Protein AF-M7BAD9-F1 (afdb_monomer_lite)

Organism: Chelonia mydas (NCBI:txid8469)

Secondary structure (DSSP, 8-state):
-HHHHHHHHHHHHHHHHHHHHH-GGG-TTHHHHHHHHHT-SSHHHHHHHHHHHHHHHHH-SGGGGGGHHHHHHHHHHHHTT-S-GGG-BTTBSSHHHHHHHHHHHHHHHTT-HHHHHTTHHHHHHHHHHHHHTT-HHHHHHHHHHHHHH-TTTTGGGHHHHHHGGGSS-HHHHHHHHHHHHHT--TTTHHHHHHHHHHHHHH---HHHHHHHHHHHHHHHHHSHHHHTT-

InterPro domains:
  IPR002553 Clathrin/coatomer adaptor, adaptin-like, N-terminal [PF01602] (7-127)
  IPR002553 Clathrin/coatomer adaptor, adaptin-like, N-terminal [PF01602] (139-224)
  IPR011989 Armadillo-like helical [G3DSA:1.25.10.10] (5-136)
  IPR011989 Armadillo-like helical [G3DSA:1.25.10.10] (137-226)
  IPR016024 Armadillo-type fold [SSF48371] (7-224)
  IPR050840 Adaptor Complexes Large Subunit [PTHR22780] (5-138)

Structure (mmCIF, N/CA/C/O backbone):
data_AF-M7BAD9-F1
#
_entry.id   AF-M7BAD9-F1
#
loop_
_atom_site.group_PDB
_atom_site.id
_atom_site.type_symbol
_atom_site.label_atom_id
_atom_site.label_alt_id
_atom_site.label_comp_id
_atom_site.label_asym_id
_atom_site.label_entity_id
_atom_site.label_seq_id
_atom_site.pdbx_PDB_ins_code
_atom_site.Cartn_x
_atom_site.Cartn_y
_atom_site.Cartn_z
_atom_site.occupancy
_atom_site.B_iso_or_equiv
_atom_site.auth_seq_id
_atom_site.auth_comp_id
_atom_site.auth_asym_id
_atom_site.auth_atom_id
_atom_site.pdbx_PDB_model_num
ATOM 1 N N . MET A 1 1 ? 32.215 -2.392 -11.308 1.00 44.09 1 MET A N 1
ATOM 2 C CA . MET A 1 1 ? 31.707 -2.233 -12.694 1.00 44.09 1 MET A CA 1
ATOM 3 C C . MET A 1 1 ? 30.208 -2.554 -12.842 1.00 44.09 1 MET A C 1
ATOM 5 O O . MET A 1 1 ? 29.560 -1.893 -13.642 1.00 44.09 1 MET A O 1
ATOM 9 N N . PHE A 1 2 ? 29.622 -3.483 -12.064 1.00 48.78 2 PHE A N 1
ATOM 10 C CA . PHE A 1 2 ? 28.190 -3.851 -12.157 1.00 48.78 2 PHE A CA 1
ATOM 11 C C . PHE A 1 2 ? 27.197 -2.800 -11.602 1.00 48.78 2 PHE A C 1
ATOM 13 O O . PHE A 1 2 ? 26.256 -2.445 -12.309 1.00 48.78 2 PHE A O 1
ATOM 20 N N . LEU A 1 3 ? 27.473 -2.191 -10.438 1.00 51.69 3 LEU A N 1
ATOM 21 C CA . LEU A 1 3 ? 26.615 -1.161 -9.806 1.00 51.69 3 LEU A CA 1
ATOM 22 C C . LEU A 1 3 ? 26.315 0.057 -10.705 1.00 51.69 3 LEU A C 1
ATOM 24 O O . LEU A 1 3 ? 25.241 0.656 -10.647 1.00 51.69 3 LEU A O 1
ATOM 28 N N . PHE A 1 4 ? 27.255 0.431 -11.578 1.00 59.91 4 PHE A N 1
ATOM 29 C CA . PHE A 1 4 ? 27.095 1.593 -12.458 1.00 59.91 4 PHE A CA 1
ATOM 30 C C . PHE A 1 4 ? 26.030 1.349 -13.540 1.00 59.91 4 PHE A C 1
ATOM 32 O O . PHE A 1 4 ? 25.294 2.263 -13.907 1.00 59.91 4 PHE A O 1
ATOM 39 N N . ARG A 1 5 ? 25.893 0.101 -14.018 1.00 69.00 5 ARG A N 1
ATOM 40 C CA . ARG A 1 5 ? 24.870 -0.266 -15.011 1.00 69.00 5 ARG A CA 1
ATOM 41 C C . ARG A 1 5 ? 23.460 -0.226 -14.425 1.00 69.00 5 ARG A C 1
ATOM 43 O O . ARG A 1 5 ? 22.539 0.200 -15.114 1.00 69.00 5 ARG A O 1
ATOM 50 N N . GLU A 1 6 ? 23.277 -0.625 -13.173 1.00 78.44 6 GLU A N 1
ATOM 51 C CA . GLU A 1 6 ? 21.969 -0.637 -12.498 1.00 78.44 6 GLU A CA 1
ATOM 52 C C . GLU A 1 6 ? 21.449 0.776 -12.234 1.00 78.44 6 GLU A C 1
ATOM 54 O O . GLU A 1 6 ? 20.306 1.090 -12.570 1.00 78.44 6 GLU A O 1
ATOM 59 N N . ILE A 1 7 ? 22.320 1.675 -11.768 1.00 78.81 7 ILE A N 1
ATOM 60 C CA . ILE A 1 7 ? 21.986 3.094 -11.589 1.00 78.81 7 ILE A CA 1
ATOM 61 C C . ILE A 1 7 ? 21.569 3.730 -12.920 1.00 78.81 7 ILE A C 1
ATOM 63 O O . ILE A 1 7 ? 20.597 4.489 -12.959 1.00 78.81 7 ILE A O 1
ATOM 67 N N . ILE A 1 8 ? 22.272 3.409 -14.012 1.00 85.81 8 ILE A N 1
ATOM 68 C CA . ILE A 1 8 ? 21.918 3.889 -15.353 1.00 85.81 8 ILE A CA 1
ATOM 69 C C . ILE A 1 8 ? 20.551 3.344 -15.773 1.00 85.81 8 ILE A C 1
ATOM 71 O O . ILE A 1 8 ? 19.711 4.129 -16.206 1.00 85.81 8 ILE A O 1
ATOM 75 N N . ARG A 1 9 ? 20.281 2.042 -15.601 1.00 87.44 9 ARG A N 1
ATOM 76 C CA . ARG A 1 9 ? 18.970 1.449 -15.929 1.00 87.44 9 ARG A CA 1
ATOM 77 C C . ARG A 1 9 ? 17.839 2.098 -15.136 1.00 87.44 9 ARG A C 1
ATOM 79 O O . ARG A 1 9 ? 16.828 2.476 -15.721 1.00 87.44 9 ARG A O 1
ATOM 86 N N . ARG A 1 10 ? 18.031 2.314 -13.834 1.00 86.38 10 ARG A N 1
ATOM 87 C CA . ARG A 1 10 ? 17.052 2.981 -12.966 1.00 86.38 10 ARG A CA 1
ATOM 88 C C . ARG A 1 10 ? 16.744 4.399 -13.449 1.00 86.38 10 ARG A C 1
ATOM 90 O O . ARG A 1 10 ? 15.578 4.768 -13.585 1.00 86.38 10 ARG A O 1
ATOM 97 N N . LYS A 1 11 ? 17.782 5.184 -13.759 1.00 86.75 11 LYS A N 1
ATOM 98 C CA . LYS A 1 11 ? 17.629 6.540 -14.313 1.00 86.75 11 LYS A CA 1
ATOM 99 C C . LYS A 1 11 ? 16.972 6.523 -15.695 1.00 86.75 11 LYS A C 1
ATOM 101 O O . LYS A 1 11 ? 16.121 7.365 -15.962 1.00 86.75 11 LYS A O 1
ATOM 106 N N . ALA A 1 12 ? 17.312 5.555 -16.544 1.00 89.12 12 ALA A N 1
ATOM 107 C CA . ALA A 1 12 ? 16.717 5.400 -17.867 1.00 89.12 12 ALA A CA 1
ATOM 108 C C . ALA A 1 12 ? 15.212 5.115 -17.780 1.00 89.12 12 ALA A C 1
ATOM 110 O O . ALA A 1 12 ? 14.439 5.742 -18.495 1.00 89.12 12 ALA A O 1
ATOM 111 N N . VAL A 1 13 ? 14.779 4.245 -16.862 1.00 91.00 13 VAL A N 1
ATOM 112 C CA . VAL A 1 13 ? 13.354 3.962 -16.614 1.00 91.00 13 VAL A CA 1
ATOM 113 C C . VAL A 1 13 ? 12.598 5.230 -16.194 1.00 91.00 13 VAL A C 1
ATOM 115 O O . VAL A 1 13 ? 11.525 5.517 -16.726 1.00 91.00 13 VAL A O 1
ATOM 118 N N . GLN A 1 14 ? 13.177 6.045 -15.309 1.00 87.94 14 GLN A N 1
ATOM 119 C CA . GLN A 1 14 ? 12.575 7.320 -14.902 1.00 87.94 14 GLN A CA 1
ATOM 120 C C . GLN A 1 14 ? 12.542 8.354 -16.037 1.00 87.94 14 GLN A C 1
ATOM 122 O O . GLN A 1 14 ? 11.533 9.037 -16.210 1.00 87.94 14 GLN A O 1
ATOM 127 N N . ALA A 1 15 ? 13.615 8.462 -16.825 1.00 90.75 15 ALA A N 1
ATOM 128 C CA . ALA A 1 15 ? 13.680 9.357 -17.979 1.00 90.75 15 ALA A CA 1
ATOM 129 C C . ALA A 1 15 ? 12.654 8.969 -19.055 1.00 90.75 15 ALA A C 1
ATOM 131 O O . ALA A 1 15 ? 11.932 9.824 -19.560 1.00 90.75 15 ALA A O 1
ATOM 132 N N . LEU A 1 16 ? 12.520 7.670 -19.334 1.00 90.19 16 LEU A N 1
ATOM 133 C CA . LEU A 1 16 ? 11.498 7.120 -20.222 1.00 90.19 16 LEU A CA 1
ATOM 134 C C . LEU A 1 16 ? 10.093 7.524 -19.769 1.00 90.19 16 LEU A C 1
ATOM 136 O O . LEU A 1 16 ? 9.311 8.041 -20.564 1.00 90.19 16 LEU A O 1
ATOM 140 N N . TYR A 1 17 ? 9.790 7.387 -18.479 1.00 92.38 17 TYR A N 1
ATOM 141 C CA . TYR A 1 17 ? 8.509 7.846 -17.949 1.00 92.38 17 TYR A CA 1
ATOM 142 C C . TYR A 1 17 ? 8.291 9.354 -18.117 1.00 92.38 17 TYR A C 1
ATOM 144 O O . TYR A 1 17 ? 7.182 9.780 -18.435 1.00 92.38 17 TYR A O 1
ATOM 152 N N . LYS A 1 18 ? 9.335 10.178 -17.974 1.00 91.31 18 LYS A N 1
ATOM 153 C CA . LYS A 1 18 ? 9.230 11.616 -18.259 1.00 91.31 18 LYS A CA 1
ATOM 154 C C . LYS A 1 18 ? 8.914 11.890 -19.729 1.00 91.31 18 LYS A C 1
ATOM 156 O O . LYS A 1 18 ? 8.039 12.710 -19.987 1.00 91.31 18 LYS A O 1
ATOM 161 N N . PHE A 1 19 ? 9.528 11.176 -20.673 1.00 90.94 19 PHE A N 1
ATOM 162 C CA . PHE A 1 19 ? 9.168 11.298 -22.089 1.00 90.94 19 PHE A CA 1
ATOM 163 C C . PHE A 1 19 ? 7.721 10.887 -22.362 1.00 90.94 19 PHE A C 1
ATOM 165 O O . PHE A 1 19 ? 7.021 11.599 -23.075 1.00 90.94 19 PHE A O 1
ATOM 172 N N . TYR A 1 20 ? 7.241 9.811 -21.735 1.00 90.50 20 TYR A N 1
ATOM 173 C CA . TYR A 1 20 ? 5.836 9.401 -21.828 1.00 90.50 20 TYR A CA 1
ATOM 174 C C . TYR A 1 20 ? 4.863 10.472 -21.333 1.00 90.50 20 TYR A C 1
ATOM 176 O O . TYR A 1 20 ? 3.817 10.676 -21.941 1.00 90.50 20 TYR A O 1
ATOM 184 N N . LEU A 1 21 ? 5.212 11.196 -20.267 1.00 88.62 21 LEU A N 1
ATOM 185 C CA . LEU A 1 21 ? 4.384 12.297 -19.775 1.00 88.62 21 LEU A CA 1
ATOM 186 C C . LEU A 1 21 ? 4.364 13.512 -20.712 1.00 88.62 21 LEU A C 1
ATOM 188 O O . LEU A 1 21 ? 3.376 14.239 -20.708 1.00 88.62 21 LEU A O 1
ATOM 192 N N . ILE A 1 22 ? 5.434 13.745 -21.475 1.00 92.25 22 ILE A N 1
ATOM 193 C CA . ILE A 1 22 ? 5.564 14.907 -22.369 1.00 92.25 22 ILE A CA 1
ATOM 194 C C . ILE A 1 22 ? 4.949 14.618 -23.744 1.00 92.25 22 ILE A C 1
ATOM 196 O O . ILE A 1 22 ? 4.240 15.456 -24.292 1.00 92.25 22 ILE A O 1
ATOM 200 N N . ALA A 1 23 ? 5.222 13.442 -24.310 1.00 89.50 23 ALA A N 1
ATOM 201 C CA . ALA A 1 23 ? 4.851 13.088 -25.676 1.00 89.50 23 ALA A CA 1
ATOM 202 C C . ALA A 1 23 ? 4.420 11.609 -25.772 1.00 89.50 23 ALA A C 1
ATOM 204 O O . ALA A 1 23 ? 5.130 10.800 -26.374 1.00 89.50 23 ALA A O 1
ATOM 205 N N . PRO A 1 24 ? 3.254 11.227 -25.215 1.00 84.38 24 PRO A N 1
ATOM 206 C CA . PRO A 1 24 ? 2.819 9.826 -25.143 1.00 84.38 24 PRO A CA 1
ATOM 207 C C . PRO A 1 24 ? 2.719 9.156 -26.523 1.00 84.38 24 PRO A C 1
ATOM 209 O O . PRO A 1 24 ? 3.089 7.994 -26.676 1.00 84.38 24 PRO A O 1
ATOM 212 N N . ASN A 1 25 ? 2.321 9.911 -27.553 1.00 85.50 25 ASN A N 1
ATOM 213 C CA . ASN A 1 25 ? 2.204 9.416 -28.929 1.00 85.50 25 ASN A CA 1
ATOM 214 C C . ASN A 1 25 ? 3.549 9.003 -29.546 1.00 85.50 25 ASN A C 1
ATOM 216 O O . ASN A 1 25 ? 3.567 8.190 -30.462 1.00 85.50 25 ASN A O 1
ATOM 220 N N . GLN A 1 26 ? 4.668 9.536 -29.046 1.00 83.88 26 GLN A N 1
ATOM 221 C CA . GLN A 1 26 ? 6.011 9.229 -29.549 1.00 83.88 26 GLN A CA 1
ATOM 222 C C . GLN A 1 26 ? 6.618 7.980 -28.890 1.00 83.88 26 GLN A C 1
ATOM 224 O O . GLN A 1 26 ? 7.643 7.477 -29.341 1.00 83.88 26 GLN A O 1
ATOM 229 N N . VAL A 1 27 ? 6.005 7.465 -27.816 1.00 79.94 27 VAL A N 1
ATOM 230 C CA . VAL A 1 27 ? 6.559 6.370 -27.004 1.00 79.94 27 VAL A CA 1
ATOM 231 C C . VAL A 1 27 ? 5.518 5.291 -26.690 1.00 79.94 27 VAL A C 1
ATOM 233 O O . VAL A 1 27 ? 5.403 4.816 -25.564 1.00 79.94 27 VAL A O 1
ATOM 236 N N . GLN A 1 28 ? 4.771 4.848 -27.700 1.00 74.50 28 GLN A N 1
ATOM 237 C CA . GLN A 1 28 ? 3.706 3.847 -27.532 1.00 74.50 28 GLN A CA 1
ATOM 238 C C . GLN A 1 28 ? 4.218 2.490 -26.997 1.00 74.50 28 GLN A C 1
ATOM 240 O O . GLN A 1 28 ? 3.554 1.845 -26.191 1.00 74.50 28 GLN A O 1
ATOM 245 N N . HIS A 1 29 ? 5.446 2.089 -27.349 1.00 80.38 29 HIS A N 1
ATOM 246 C CA . HIS A 1 29 ? 6.069 0.829 -26.900 1.00 80.38 29 HIS A CA 1
ATOM 247 C C . HIS A 1 29 ? 6.688 0.889 -25.490 1.00 80.38 29 HIS A C 1
ATOM 249 O O . HIS A 1 29 ? 7.416 -0.018 -25.075 1.00 80.38 29 HIS A O 1
ATOM 255 N N . ILE A 1 30 ? 6.467 1.972 -24.743 1.00 84.56 30 ILE A N 1
ATOM 256 C CA . ILE A 1 30 ? 7.120 2.173 -23.445 1.00 84.56 30 ILE A CA 1
ATOM 257 C C . ILE A 1 30 ? 6.563 1.259 -22.351 1.00 84.56 30 ILE A C 1
ATOM 259 O O . ILE A 1 30 ? 7.289 0.892 -21.426 1.00 84.56 30 ILE A O 1
ATOM 263 N N . HIS A 1 31 ? 5.307 0.827 -22.487 1.00 85.44 31 HIS A N 1
ATOM 264 C CA . HIS A 1 31 ? 4.657 -0.073 -21.536 1.00 85.44 31 HIS A CA 1
ATOM 265 C C . HIS A 1 31 ? 5.408 -1.408 -21.408 1.00 85.44 31 HIS A C 1
ATOM 267 O O . HIS A 1 31 ? 5.638 -1.871 -20.291 1.00 85.44 31 HIS A O 1
ATOM 273 N N . ASP A 1 32 ? 5.911 -1.968 -22.513 1.00 88.31 32 ASP A N 1
ATOM 274 C CA . ASP A 1 32 ? 6.725 -3.192 -22.491 1.00 88.31 32 ASP A CA 1
ATOM 275 C C . ASP A 1 32 ? 8.048 -2.997 -21.747 1.00 88.31 32 ASP A C 1
ATOM 277 O O . ASP A 1 32 ? 8.552 -3.909 -21.087 1.00 88.31 32 ASP A O 1
ATOM 281 N N . LYS A 1 33 ? 8.630 -1.794 -21.833 1.00 90.25 33 LYS A N 1
ATOM 282 C CA . LYS A 1 33 ? 9.858 -1.455 -21.106 1.00 90.25 33 LYS A CA 1
ATOM 283 C C . LYS A 1 33 ? 9.597 -1.374 -19.604 1.00 90.25 33 LYS A C 1
ATOM 285 O O . LYS A 1 33 ? 10.417 -1.874 -18.840 1.00 90.25 33 LYS A O 1
ATOM 290 N N . PHE A 1 34 ? 8.455 -0.830 -19.180 1.00 91.69 34 PHE A N 1
ATOM 291 C CA . PHE A 1 34 ? 8.056 -0.826 -17.769 1.00 91.69 34 PHE A CA 1
ATOM 292 C C . PHE A 1 34 ? 7.719 -2.229 -17.257 1.00 91.69 34 PHE A C 1
ATOM 294 O O . PHE A 1 34 ? 8.128 -2.586 -16.160 1.00 91.69 34 PHE A O 1
ATOM 301 N N . ARG A 1 35 ? 7.047 -3.078 -18.046 1.00 92.69 35 ARG A N 1
ATOM 302 C CA . ARG A 1 35 ? 6.821 -4.490 -17.673 1.00 92.69 35 ARG A CA 1
ATOM 303 C C . ARG A 1 35 ? 8.140 -5.240 -17.481 1.00 92.69 35 ARG A C 1
ATOM 305 O O . ARG A 1 35 ? 8.322 -5.903 -16.469 1.00 92.69 35 ARG A O 1
ATOM 312 N N . LYS A 1 36 ? 9.104 -5.059 -18.389 1.00 92.19 36 LYS A N 1
ATOM 313 C CA . LYS A 1 36 ? 10.453 -5.636 -18.238 1.00 92.19 36 LYS A CA 1
ATOM 314 C C . LYS A 1 36 ? 11.186 -5.101 -17.007 1.00 92.19 36 LYS A C 1
ATOM 316 O O . LYS A 1 36 ? 11.843 -5.878 -16.326 1.00 92.19 36 LYS A O 1
ATOM 321 N N . ALA A 1 37 ? 11.059 -3.807 -16.713 1.00 93.19 37 ALA A N 1
ATOM 322 C CA . ALA A 1 37 ? 11.659 -3.200 -15.528 1.00 93.19 37 ALA A CA 1
ATOM 323 C C . ALA A 1 37 ? 11.017 -3.692 -14.217 1.00 93.19 37 ALA A C 1
ATOM 325 O O . ALA A 1 37 ? 11.709 -3.798 -13.212 1.00 93.19 37 ALA A O 1
ATOM 326 N N . LEU A 1 38 ? 9.723 -4.033 -14.219 1.00 94.25 38 LEU A N 1
ATOM 327 C CA . LEU A 1 38 ? 9.031 -4.626 -13.068 1.00 94.25 38 LEU A CA 1
ATOM 328 C C . LEU A 1 38 ? 9.573 -6.018 -12.709 1.00 94.25 38 LEU A C 1
ATOM 330 O O . LEU A 1 38 ? 9.590 -6.378 -11.540 1.00 94.25 38 LEU A O 1
ATOM 334 N N . CYS A 1 39 ? 10.039 -6.782 -13.697 1.00 91.56 39 CYS A N 1
ATOM 335 C CA . CYS A 1 39 ? 10.653 -8.098 -13.503 1.00 91.56 39 CYS A CA 1
ATOM 336 C C . CYS A 1 39 ? 12.194 -8.041 -1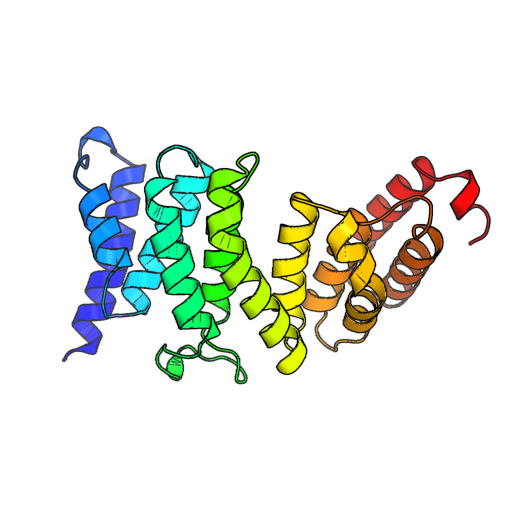3.459 1.00 91.56 39 CYS A C 1
ATOM 338 O O . CYS A 1 39 ? 12.852 -9.061 -13.677 1.00 91.56 39 CYS A O 1
ATOM 340 N N . ASP A 1 40 ? 12.788 -6.859 -13.256 1.00 93.38 40 ASP A N 1
ATOM 341 C CA . ASP A 1 40 ? 14.244 -6.714 -13.243 1.00 93.38 40 ASP A CA 1
ATOM 342 C C . ASP A 1 40 ? 14.858 -7.402 -12.017 1.00 93.38 40 ASP A C 1
ATOM 344 O O . ASP A 1 40 ? 14.294 -7.394 -10.925 1.00 93.38 40 ASP A O 1
ATOM 348 N N . ARG A 1 41 ? 16.048 -7.984 -12.199 1.00 89.88 41 ARG A N 1
ATOM 349 C CA . ARG A 1 41 ? 16.804 -8.617 -11.109 1.00 89.88 41 ARG A CA 1
ATOM 350 C C . ARG A 1 41 ? 17.322 -7.590 -10.107 1.00 89.88 41 ARG A C 1
ATOM 352 O O . ARG A 1 41 ? 17.512 -7.926 -8.943 1.00 89.88 41 ARG A O 1
ATOM 359 N N . ASP A 1 42 ? 17.573 -6.363 -10.565 1.00 92.06 42 ASP A N 1
ATOM 360 C CA . ASP A 1 42 ? 17.936 -5.271 -9.674 1.00 92.06 42 ASP A CA 1
ATOM 361 C C . ASP A 1 42 ? 16.686 -4.683 -9.013 1.00 92.06 42 ASP A C 1
ATOM 363 O O . ASP A 1 42 ? 15.809 -4.114 -9.672 1.00 92.06 42 ASP A O 1
ATOM 367 N N . VAL A 1 43 ? 16.645 -4.766 -7.684 1.00 90.38 43 VAL A N 1
ATOM 368 C CA . VAL A 1 43 ? 15.540 -4.256 -6.863 1.00 90.38 43 VAL A CA 1
ATOM 369 C C . VAL A 1 43 ? 15.370 -2.745 -7.046 1.00 90.38 43 VAL A C 1
ATOM 371 O O . VAL A 1 43 ? 14.246 -2.248 -7.010 1.00 90.38 43 VAL A O 1
ATOM 374 N N . GLY A 1 44 ? 16.451 -1.999 -7.306 1.00 90.31 44 GLY A N 1
ATOM 375 C CA . GLY A 1 44 ? 16.395 -0.561 -7.570 1.00 90.31 44 GLY A CA 1
ATOM 376 C C . GLY A 1 44 ? 15.670 -0.202 -8.873 1.00 90.31 44 GLY A C 1
ATOM 377 O O . GLY A 1 44 ? 14.912 0.774 -8.910 1.00 90.31 44 GLY A O 1
ATOM 378 N N . VAL A 1 45 ? 15.875 -0.980 -9.937 1.00 93.44 45 VAL A N 1
ATOM 379 C CA . VAL A 1 45 ? 15.162 -0.842 -11.216 1.00 93.44 45 VAL A CA 1
ATOM 380 C C . VAL A 1 45 ? 13.694 -1.246 -11.064 1.00 93.44 45 VAL A C 1
ATOM 382 O O . VAL A 1 45 ? 12.816 -0.477 -11.472 1.00 93.44 45 VAL A O 1
ATOM 385 N N . MET A 1 46 ? 13.417 -2.378 -10.410 1.00 95.00 46 MET A N 1
ATOM 386 C CA . MET A 1 46 ? 12.051 -2.812 -10.089 1.00 95.00 46 MET A CA 1
ATOM 387 C C . MET A 1 46 ? 11.298 -1.744 -9.285 1.00 95.00 46 MET A C 1
ATOM 389 O O . MET A 1 46 ? 10.184 -1.368 -9.648 1.00 95.00 46 MET A O 1
ATOM 393 N N . ALA A 1 47 ? 11.918 -1.192 -8.239 1.00 89.12 47 ALA A N 1
ATOM 394 C CA . ALA A 1 47 ? 11.351 -0.135 -7.402 1.00 89.12 47 ALA A CA 1
ATOM 395 C C . ALA A 1 47 ? 10.978 1.120 -8.207 1.00 89.12 47 ALA A C 1
ATOM 397 O O . ALA A 1 47 ? 9.896 1.690 -8.035 1.00 89.12 47 ALA A O 1
ATOM 398 N N . ALA A 1 48 ? 11.853 1.545 -9.125 1.00 91.06 48 ALA A N 1
ATOM 399 C CA . ALA A 1 48 ? 11.564 2.670 -10.009 1.00 91.06 48 ALA A CA 1
ATOM 400 C C . ALA A 1 48 ? 10.371 2.380 -10.929 1.00 91.06 48 ALA A C 1
ATOM 402 O O . ALA A 1 48 ? 9.529 3.258 -11.128 1.00 91.06 48 ALA A O 1
ATOM 403 N N . SER A 1 49 ? 10.257 1.148 -11.432 1.00 95.44 49 SER A N 1
ATOM 404 C CA . SER A 1 49 ? 9.105 0.722 -12.227 1.00 95.44 49 SER A CA 1
ATOM 405 C C . SER A 1 49 ? 7.812 0.696 -11.412 1.00 95.44 49 SER A C 1
ATOM 407 O O . SER A 1 49 ? 6.791 1.209 -11.868 1.00 95.44 49 SER A O 1
ATOM 409 N N . LEU A 1 50 ? 7.843 0.176 -10.181 1.00 94.56 50 LEU A N 1
ATOM 410 C CA . LEU A 1 50 ? 6.702 0.229 -9.263 1.00 94.56 50 LEU A CA 1
ATOM 411 C C . LEU A 1 50 ? 6.236 1.676 -9.049 1.00 94.56 50 LEU A C 1
ATOM 413 O O . LEU A 1 50 ? 5.040 1.934 -8.921 1.00 94.56 50 LEU A O 1
ATOM 417 N N . GLN A 1 51 ? 7.159 2.646 -9.007 1.00 88.00 51 GLN A N 1
ATOM 418 C CA . GLN A 1 51 ? 6.798 4.045 -8.734 1.00 88.00 51 GLN A CA 1
ATOM 419 C C . GLN A 1 51 ? 6.058 4.649 -9.915 1.00 88.00 51 GLN A C 1
ATOM 421 O O . GLN A 1 51 ? 5.114 5.415 -9.732 1.00 88.00 51 GLN A O 1
ATOM 426 N N . ILE A 1 52 ? 6.460 4.267 -11.121 1.00 93.69 52 ILE A N 1
ATOM 427 C CA . ILE A 1 52 ? 5.786 4.632 -12.361 1.00 93.69 52 ILE A CA 1
ATOM 428 C C . ILE A 1 52 ? 4.386 4.009 -12.404 1.00 93.69 52 ILE A C 1
ATOM 430 O O . ILE A 1 52 ? 3.413 4.732 -12.622 1.00 93.69 52 ILE A O 1
ATOM 434 N N . TYR A 1 53 ? 4.259 2.713 -12.097 1.00 95.50 53 TYR A N 1
ATOM 435 C CA . TYR A 1 53 ? 2.9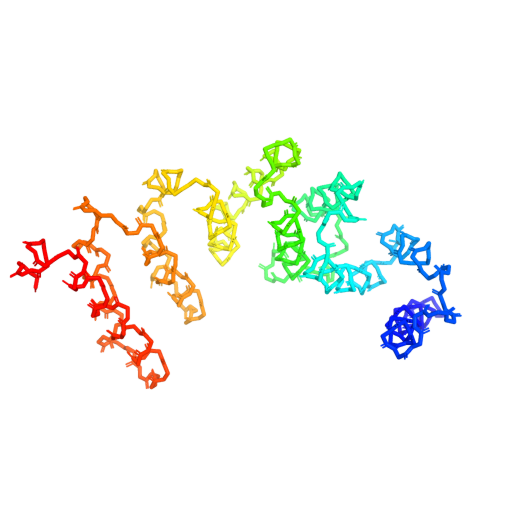60 2.034 -12.062 1.00 95.50 53 TYR A CA 1
ATOM 436 C C . TYR A 1 53 ? 1.995 2.655 -11.060 1.00 95.50 53 TYR A C 1
ATOM 438 O O . TYR A 1 53 ? 0.841 2.880 -11.410 1.00 95.50 53 TYR A O 1
ATOM 446 N N . LEU A 1 54 ? 2.454 3.036 -9.864 1.00 90.19 54 LEU A N 1
ATOM 447 C CA . LEU A 1 54 ? 1.604 3.741 -8.902 1.00 90.19 54 LEU A CA 1
ATOM 448 C C . LEU A 1 54 ? 0.996 5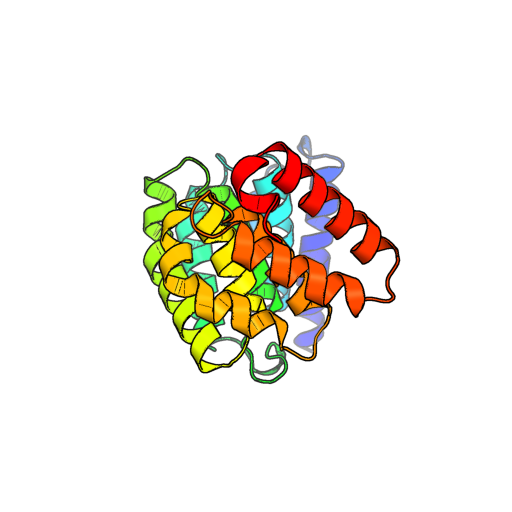.020 -9.504 1.00 90.19 54 LEU A C 1
ATOM 450 O O . LEU A 1 54 ? -0.175 5.313 -9.281 1.00 90.19 54 LEU A O 1
ATOM 454 N N . GLN A 1 55 ? 1.766 5.785 -10.282 1.00 90.75 55 GLN A N 1
ATOM 455 C CA . GLN A 1 55 ? 1.259 7.002 -10.927 1.00 90.75 55 GLN A CA 1
ATOM 456 C C . GLN A 1 55 ? 0.300 6.699 -12.086 1.00 90.75 55 GLN A C 1
ATOM 458 O O . GLN A 1 55 ? -0.677 7.420 -12.277 1.00 90.75 55 GLN A O 1
ATOM 463 N N . MET A 1 56 ? 0.562 5.645 -12.859 1.00 92.25 56 MET A N 1
ATOM 464 C CA . MET A 1 56 ? -0.270 5.252 -14.002 1.00 92.25 56 MET A CA 1
ATOM 465 C C . MET A 1 56 ? -1.610 4.660 -13.550 1.00 92.25 56 MET A C 1
ATOM 467 O O . MET A 1 56 ? -2.653 5.040 -14.076 1.00 92.25 56 MET A O 1
ATOM 471 N N . ILE A 1 57 ? -1.592 3.819 -12.517 1.00 94.50 57 ILE A N 1
ATOM 472 C CA . ILE A 1 57 ? -2.779 3.183 -11.932 1.00 94.50 57 ILE A CA 1
ATOM 473 C C . ILE A 1 57 ? -3.678 4.221 -11.256 1.00 94.50 57 ILE A C 1
ATOM 475 O O . ILE A 1 57 ? -4.894 4.158 -11.404 1.00 94.50 57 ILE A O 1
ATOM 479 N N . LYS A 1 58 ? -3.104 5.245 -10.604 1.00 90.38 58 LYS A N 1
ATOM 480 C CA . LYS A 1 58 ? -3.881 6.386 -10.085 1.00 90.38 58 LYS A CA 1
ATOM 481 C C . LYS A 1 58 ? -4.692 7.109 -11.163 1.00 90.38 58 LYS A C 1
ATOM 483 O O . LYS A 1 58 ? -5.737 7.662 -10.848 1.00 90.38 58 LYS A O 1
ATOM 488 N N . LYS A 1 59 ? -4.200 7.143 -12.407 1.00 90.62 59 LYS A N 1
ATOM 489 C CA . LYS A 1 59 ? -4.895 7.778 -13.538 1.00 90.62 59 LYS A CA 1
ATOM 490 C C . LYS A 1 59 ? -5.899 6.840 -14.203 1.00 90.62 59 LYS A C 1
ATOM 492 O O . LYS A 1 59 ? -6.957 7.289 -14.620 1.00 90.62 59 LYS A O 1
ATOM 497 N N . ASN A 1 60 ? -5.558 5.560 -14.332 1.00 92.19 60 ASN A N 1
ATOM 498 C CA . ASN A 1 60 ? -6.423 4.543 -14.915 1.00 92.19 60 ASN A CA 1
ATOM 499 C C . ASN A 1 60 ? -6.110 3.175 -14.300 1.00 92.19 60 ASN A C 1
ATOM 501 O O . ASN A 1 60 ? -5.196 2.500 -14.763 1.00 92.19 60 ASN A O 1
ATOM 505 N N . ALA A 1 61 ? -6.873 2.747 -13.294 1.00 92.38 61 ALA A N 1
ATOM 506 C CA . ALA A 1 61 ? -6.657 1.451 -12.649 1.00 92.38 61 ALA A CA 1
ATOM 507 C C . ALA A 1 61 ? -7.074 0.268 -13.540 1.00 92.38 61 ALA A C 1
ATOM 509 O O . ALA A 1 61 ? -6.406 -0.765 -13.552 1.00 92.38 61 ALA A O 1
ATOM 510 N N . SER A 1 62 ? -8.142 0.433 -14.331 1.00 91.62 62 SER A N 1
ATOM 511 C CA . SER A 1 62 ? -8.719 -0.645 -15.148 1.00 91.62 62 SER A CA 1
ATOM 512 C C . SER A 1 62 ? -7.728 -1.242 -16.154 1.00 91.62 62 SER A C 1
ATOM 514 O O . SER A 1 62 ? -7.724 -2.451 -16.365 1.00 91.62 62 SER A O 1
ATOM 516 N N . GLY A 1 63 ? -6.832 -0.416 -16.705 1.00 92.31 63 GLY A N 1
ATOM 517 C CA . GLY A 1 63 ? -5.843 -0.831 -17.702 1.00 92.31 63 GLY A CA 1
ATOM 518 C C . GLY A 1 63 ? -4.653 -1.637 -17.168 1.00 92.31 63 GLY A C 1
ATOM 519 O O . GLY A 1 63 ? -3.787 -1.987 -17.963 1.00 92.31 63 GLY A O 1
ATOM 520 N N . TYR A 1 64 ? -4.578 -1.895 -15.857 1.00 94.50 64 TYR A N 1
ATOM 521 C CA . TYR A 1 64 ? -3.453 -2.612 -15.233 1.00 94.50 64 TYR A CA 1
ATOM 522 C C . TYR A 1 64 ? -3.893 -3.746 -14.301 1.00 94.50 64 TYR A C 1
ATOM 524 O O . TYR A 1 64 ? -3.080 -4.252 -13.526 1.00 94.50 64 TYR A O 1
ATOM 532 N N . LYS A 1 65 ? -5.169 -4.154 -14.342 1.00 93.44 65 LYS A N 1
ATOM 533 C CA . LYS A 1 65 ? -5.672 -5.256 -13.504 1.00 93.44 65 LYS A CA 1
ATOM 534 C C . LYS A 1 65 ? -4.978 -6.586 -13.805 1.00 93.44 65 LYS A C 1
ATOM 536 O O . LYS A 1 65 ? -4.777 -7.381 -12.891 1.00 93.44 65 LYS A O 1
ATOM 541 N N . ASP A 1 66 ? -4.522 -6.779 -15.040 1.00 94.12 66 ASP A N 1
ATOM 542 C CA . ASP A 1 66 ? -3.725 -7.930 -15.479 1.00 94.12 66 ASP A CA 1
ATOM 543 C C . ASP A 1 66 ? -2.380 -8.064 -14.740 1.00 94.12 66 ASP A C 1
ATOM 545 O O . ASP A 1 66 ? -1.802 -9.145 -14.692 1.00 94.12 66 ASP A O 1
ATOM 549 N N . LEU A 1 67 ? -1.881 -6.983 -14.131 1.00 95.69 67 LEU A N 1
ATOM 550 C CA . LEU A 1 67 ? -0.636 -6.985 -13.361 1.00 95.69 67 LEU A CA 1
ATOM 551 C C . LEU A 1 67 ? -0.825 -7.317 -11.874 1.00 95.69 67 LEU A C 1
ATOM 553 O O . LEU A 1 67 ? 0.167 -7.402 -11.148 1.00 95.69 67 LEU A O 1
ATOM 557 N N . THR A 1 68 ? -2.059 -7.519 -11.403 1.00 95.69 68 THR A N 1
ATOM 558 C CA . THR A 1 68 ? -2.360 -7.743 -9.978 1.00 95.69 68 THR A CA 1
ATOM 559 C C . THR A 1 68 ? -1.532 -8.877 -9.381 1.00 95.69 68 THR A C 1
ATOM 561 O O . THR A 1 68 ? -0.838 -8.671 -8.386 1.00 95.69 68 THR A O 1
ATOM 564 N N . GLU A 1 69 ? -1.513 -10.045 -10.025 1.00 96.00 69 GLU A N 1
ATOM 565 C CA . GLU A 1 69 ? -0.746 -11.205 -9.554 1.00 96.00 69 GLU A CA 1
ATOM 566 C C . GLU A 1 69 ? 0.764 -10.940 -9.507 1.00 96.00 69 GLU A C 1
ATOM 568 O O . GLU A 1 69 ? 1.466 -11.445 -8.627 1.00 96.00 69 GLU A O 1
ATOM 573 N N . SER A 1 70 ? 1.274 -10.101 -10.414 1.00 96.44 70 SER A N 1
ATOM 574 C CA . SER A 1 70 ? 2.683 -9.704 -10.400 1.00 96.44 70 SER A CA 1
ATOM 575 C C . SER A 1 70 ? 2.989 -8.874 -9.152 1.00 96.44 70 SER A C 1
ATOM 577 O O . SER A 1 70 ? 3.957 -9.158 -8.449 1.00 96.44 70 SER A O 1
ATOM 579 N N . PHE A 1 71 ? 2.142 -7.897 -8.816 1.00 97.06 71 PHE A N 1
ATOM 580 C CA . PHE A 1 71 ? 2.309 -7.095 -7.600 1.00 97.06 71 PHE A CA 1
ATOM 581 C C . PHE A 1 71 ? 2.141 -7.926 -6.321 1.00 97.06 71 PHE A C 1
ATOM 583 O O . PHE A 1 71 ? 2.938 -7.769 -5.396 1.00 97.06 71 PHE A O 1
ATOM 590 N N . VAL A 1 72 ? 1.172 -8.849 -6.283 1.00 95.81 72 VAL A N 1
ATOM 591 C CA . VAL A 1 72 ? 0.998 -9.807 -5.175 1.00 95.81 72 VAL A CA 1
ATOM 592 C C . VAL A 1 72 ? 2.261 -10.649 -4.992 1.00 95.81 72 VAL A C 1
ATOM 594 O O . VAL A 1 72 ? 2.764 -10.777 -3.877 1.00 95.81 72 VAL A O 1
ATOM 597 N N . THR A 1 73 ? 2.816 -11.179 -6.082 1.00 96.06 73 THR A N 1
ATOM 598 C CA . THR A 1 73 ? 4.035 -11.999 -6.051 1.00 96.06 73 THR A CA 1
ATOM 599 C C . THR A 1 73 ? 5.229 -11.219 -5.503 1.00 96.06 73 THR A C 1
ATOM 601 O O . THR A 1 73 ? 5.936 -11.716 -4.622 1.00 96.06 73 THR A O 1
ATOM 604 N N . ILE A 1 74 ? 5.432 -9.981 -5.966 1.00 95.56 74 ILE A N 1
ATOM 605 C CA . ILE A 1 74 ? 6.519 -9.123 -5.474 1.00 95.56 74 ILE A CA 1
ATOM 606 C C . ILE A 1 74 ? 6.312 -8.817 -3.985 1.00 95.56 74 ILE A C 1
ATOM 608 O O . ILE A 1 74 ? 7.261 -8.903 -3.208 1.00 95.56 74 ILE A O 1
ATOM 612 N N . LEU A 1 75 ? 5.082 -8.526 -3.549 1.00 93.69 75 LEU A N 1
ATOM 613 C CA . LEU A 1 75 ? 4.799 -8.267 -2.137 1.00 93.69 75 LEU A CA 1
ATOM 614 C C . LEU A 1 75 ? 5.068 -9.504 -1.266 1.00 93.69 75 LEU A C 1
ATOM 616 O O . LEU A 1 75 ? 5.730 -9.373 -0.239 1.00 93.69 75 LEU A O 1
ATOM 620 N N . LYS A 1 76 ? 4.678 -10.709 -1.711 1.00 93.00 76 LYS A N 1
ATOM 621 C CA . LYS A 1 76 ? 5.016 -11.976 -1.032 1.00 93.00 76 LYS A CA 1
ATOM 622 C C . LYS A 1 76 ? 6.534 -12.151 -0.887 1.00 93.00 76 LYS A C 1
ATOM 624 O O . LYS A 1 76 ? 7.009 -12.577 0.165 1.00 93.00 76 LYS A O 1
ATOM 629 N N . GLN A 1 77 ? 7.317 -11.803 -1.911 1.00 93.88 77 GLN A N 1
ATOM 630 C CA . GLN A 1 77 ? 8.784 -11.854 -1.845 1.00 93.88 77 GLN A CA 1
ATOM 631 C C . GLN A 1 77 ? 9.364 -10.835 -0.856 1.00 93.88 77 GLN A C 1
ATOM 633 O O . GLN A 1 77 ? 10.260 -11.182 -0.085 1.00 93.88 77 GLN A O 1
ATOM 638 N N . VAL A 1 78 ? 8.846 -9.604 -0.859 1.00 91.00 78 VAL A N 1
ATOM 639 C CA . VAL A 1 78 ? 9.289 -8.538 0.046 1.00 91.00 78 VAL A CA 1
ATOM 640 C C . VAL A 1 78 ? 8.989 -8.905 1.498 1.00 91.00 78 VAL A C 1
ATOM 642 O O . VAL A 1 78 ? 9.905 -8.944 2.314 1.00 91.00 78 VAL A O 1
ATOM 645 N N . VAL A 1 79 ? 7.731 -9.223 1.815 1.00 87.12 79 VAL A N 1
ATOM 646 C CA . VAL A 1 79 ? 7.278 -9.585 3.171 1.00 87.12 79 VAL A CA 1
ATOM 647 C C . VAL A 1 79 ? 8.006 -10.834 3.668 1.00 87.12 79 VAL A C 1
ATOM 649 O O . VAL A 1 79 ? 8.426 -10.894 4.823 1.00 87.12 79 VAL A O 1
ATOM 652 N N . GLY A 1 80 ? 8.250 -11.790 2.766 1.00 88.25 80 GLY A N 1
ATOM 653 C CA . GLY A 1 80 ? 9.036 -12.994 3.015 1.00 88.25 80 GLY A CA 1
ATOM 654 C C . GLY A 1 80 ? 10.529 -12.761 3.271 1.00 88.25 80 GLY A C 1
ATOM 655 O O . GLY A 1 80 ? 11.222 -13.724 3.588 1.00 88.25 80 GLY A O 1
ATOM 656 N N . GLY A 1 81 ? 11.039 -11.532 3.139 1.00 87.81 81 GLY A N 1
ATOM 657 C CA . GLY A 1 81 ? 12.454 -11.218 3.356 1.00 87.81 81 GLY A CA 1
ATOM 658 C C . GLY A 1 81 ? 13.383 -11.746 2.262 1.00 87.81 81 GLY A C 1
ATOM 659 O O . GLY A 1 81 ? 14.558 -11.975 2.523 1.00 87.81 81 GLY A O 1
ATOM 660 N N . LYS A 1 82 ? 12.876 -11.967 1.041 1.00 91.81 82 LYS A N 1
ATOM 661 C CA . LYS A 1 82 ? 13.659 -12.539 -0.072 1.00 91.81 82 LYS A CA 1
ATOM 662 C C . LYS A 1 82 ? 14.528 -11.519 -0.818 1.00 91.81 82 LYS A C 1
ATOM 664 O O . LYS A 1 82 ? 15.257 -11.902 -1.729 1.00 91.81 82 LYS A O 1
ATOM 669 N N . LEU A 1 83 ? 14.419 -10.234 -0.486 1.00 90.12 83 LEU A N 1
ATOM 670 C CA . LEU A 1 83 ? 15.234 -9.175 -1.085 1.00 90.12 83 LEU A CA 1
ATOM 671 C C . LEU A 1 83 ? 16.592 -9.036 -0.376 1.00 90.12 83 LEU A C 1
ATOM 673 O O . LEU A 1 83 ? 16.727 -9.486 0.763 1.00 90.12 83 LEU A O 1
ATOM 677 N N . PRO A 1 84 ? 17.600 -8.407 -1.017 1.00 88.94 84 PRO A N 1
ATOM 678 C CA . PRO A 1 84 ? 18.886 -8.148 -0.380 1.00 88.94 84 PRO A CA 1
ATOM 679 C C . PRO A 1 84 ? 18.736 -7.338 0.911 1.00 88.94 84 PRO A C 1
ATOM 681 O O . PRO A 1 84 ? 17.924 -6.413 0.982 1.00 88.94 84 PRO A O 1
ATOM 684 N N . ILE A 1 85 ? 19.567 -7.656 1.906 1.00 83.44 85 ILE A N 1
ATOM 685 C CA . ILE A 1 85 ? 19.499 -7.065 3.250 1.00 83.44 85 ILE A CA 1
ATOM 686 C C . ILE A 1 85 ? 19.700 -5.545 3.262 1.00 83.44 85 ILE A C 1
ATOM 688 O O . ILE A 1 85 ? 19.184 -4.879 4.150 1.00 83.44 85 ILE A O 1
ATOM 692 N N . ASP A 1 86 ? 20.368 -4.983 2.253 1.00 80.94 86 ASP A N 1
ATOM 693 C CA . ASP A 1 86 ? 20.581 -3.535 2.105 1.00 80.94 86 ASP A CA 1
ATOM 694 C C . ASP A 1 86 ? 19.272 -2.749 1.927 1.00 80.94 86 ASP A C 1
ATOM 696 O O . ASP A 1 86 ? 19.232 -1.535 2.121 1.00 80.94 86 ASP A O 1
ATOM 700 N N . PHE A 1 87 ? 18.187 -3.432 1.548 1.00 78.06 87 PHE A N 1
ATOM 701 C CA . PHE A 1 87 ? 16.852 -2.844 1.481 1.00 78.06 87 PHE A CA 1
ATOM 702 C C . PHE A 1 87 ? 16.115 -2.920 2.818 1.00 78.06 87 PHE A C 1
ATOM 704 O O . PHE A 1 87 ? 15.067 -2.289 2.965 1.00 78.06 87 PHE A O 1
ATOM 711 N N . ASN A 1 88 ? 16.627 -3.674 3.790 1.00 78.81 88 ASN A N 1
ATOM 712 C CA . ASN A 1 88 ? 16.021 -3.753 5.105 1.00 78.81 88 ASN A CA 1
ATOM 713 C C . ASN A 1 88 ? 16.277 -2.463 5.883 1.00 78.81 88 ASN A C 1
ATOM 715 O O . ASN A 1 88 ? 17.332 -1.840 5.782 1.00 78.81 88 ASN A O 1
ATOM 719 N N . TYR A 1 89 ? 15.310 -2.076 6.705 1.00 66.88 89 TYR A N 1
ATOM 720 C CA . TYR A 1 89 ? 15.419 -0.903 7.563 1.00 66.88 89 TYR A CA 1
ATOM 721 C C . TYR A 1 89 ? 14.963 -1.270 8.966 1.00 66.88 89 TYR A C 1
ATOM 723 O O . TYR A 1 89 ? 13.841 -1.735 9.129 1.00 66.88 89 TYR A O 1
ATOM 731 N N . HIS A 1 90 ? 15.841 -1.122 9.962 1.00 66.94 90 HIS A N 1
ATOM 732 C CA . HIS A 1 90 ? 15.590 -1.551 11.347 1.00 66.94 90 HIS A CA 1
ATOM 733 C C . HIS A 1 90 ? 14.953 -2.951 11.440 1.00 66.94 90 HIS A C 1
ATOM 735 O O . HIS A 1 90 ? 13.930 -3.139 12.087 1.00 66.94 90 HIS A O 1
ATOM 741 N N . SER A 1 91 ? 15.548 -3.930 10.744 1.00 71.12 91 SER A N 1
ATOM 742 C CA . SER A 1 91 ? 15.087 -5.333 10.690 1.00 71.12 91 SER A CA 1
ATOM 743 C C . SER A 1 91 ? 13.778 -5.581 9.931 1.00 71.12 91 SER A C 1
ATOM 745 O O . SER A 1 91 ? 13.314 -6.714 9.850 1.00 71.12 91 SER A O 1
ATOM 747 N N . VAL A 1 92 ? 13.218 -4.553 9.298 1.00 72.25 92 VAL A N 1
ATOM 748 C CA . VAL A 1 92 ? 12.028 -4.661 8.454 1.00 72.25 92 VAL A CA 1
ATOM 749 C C . VAL A 1 92 ? 12.436 -4.920 7.005 1.00 72.25 92 VAL A C 1
ATOM 751 O O . VAL A 1 92 ? 13.215 -4.132 6.465 1.00 72.25 92 VAL A O 1
ATOM 754 N N . PRO A 1 93 ? 11.886 -5.945 6.330 1.00 80.75 93 PRO A N 1
ATOM 755 C CA . PRO A 1 93 ? 12.154 -6.190 4.915 1.00 80.75 93 PRO A CA 1
ATOM 756 C C . PRO A 1 93 ? 11.609 -5.105 3.978 1.00 80.75 93 PRO A C 1
ATOM 758 O O . PRO A 1 93 ? 10.398 -4.906 3.910 1.00 80.75 93 PRO A O 1
ATOM 761 N N . ALA A 1 94 ? 12.487 -4.426 3.233 1.00 81.62 94 ALA A N 1
ATOM 762 C CA . ALA A 1 94 ? 12.170 -3.402 2.217 1.00 81.62 94 ALA A CA 1
ATOM 763 C C . ALA A 1 94 ? 10.870 -2.595 2.451 1.00 81.62 94 ALA A C 1
ATOM 765 O O . ALA A 1 94 ? 9.949 -2.618 1.625 1.00 81.62 94 ALA A O 1
ATOM 766 N N . PRO A 1 95 ? 10.784 -1.850 3.564 1.00 74.88 95 PRO A N 1
ATOM 767 C CA . PRO A 1 95 ? 9.532 -1.274 4.038 1.00 74.88 95 PRO A CA 1
ATOM 768 C C . PRO A 1 95 ? 8.837 -0.354 3.028 1.00 74.88 95 PRO A C 1
ATOM 770 O O . PRO A 1 95 ? 7.626 -0.421 2.810 1.00 74.88 95 PRO A O 1
ATOM 773 N N . TRP A 1 96 ? 9.606 0.502 2.357 1.00 79.69 96 TRP A N 1
ATOM 774 C CA . TRP A 1 96 ? 9.051 1.430 1.373 1.00 79.69 96 TRP A CA 1
ATOM 775 C C . TRP A 1 96 ? 8.418 0.708 0.181 1.00 79.69 96 TRP A C 1
ATOM 777 O O . TRP A 1 96 ? 7.394 1.168 -0.327 1.00 79.69 96 TRP A O 1
ATOM 787 N N . LEU A 1 97 ? 8.965 -0.447 -0.217 1.00 84.44 97 LEU A N 1
ATOM 788 C CA . LEU A 1 97 ? 8.382 -1.274 -1.271 1.00 84.44 97 LEU A CA 1
ATOM 789 C C . LEU A 1 97 ? 7.071 -1.909 -0.822 1.00 84.44 97 LEU A C 1
ATOM 791 O O . LEU A 1 97 ? 6.122 -1.905 -1.603 1.00 84.44 97 LEU A O 1
ATOM 795 N N . GLN A 1 98 ? 6.978 -2.373 0.430 1.00 84.81 98 GLN A N 1
ATOM 796 C CA . GLN A 1 98 ? 5.719 -2.892 0.975 1.00 84.81 98 GLN A CA 1
ATOM 797 C C . GLN A 1 98 ? 4.606 -1.844 0.892 1.00 84.81 98 GLN A C 1
ATOM 799 O O . GLN A 1 98 ? 3.556 -2.102 0.312 1.00 84.81 98 GLN A O 1
ATOM 804 N N . ILE A 1 99 ? 4.855 -0.625 1.387 1.00 78.12 99 ILE A N 1
ATOM 805 C CA . ILE A 1 99 ? 3.864 0.469 1.367 1.00 78.12 99 ILE A CA 1
ATOM 806 C C . ILE A 1 99 ? 3.420 0.780 -0.060 1.00 78.12 99 ILE A C 1
ATOM 808 O O . ILE A 1 99 ? 2.245 1.030 -0.329 1.00 78.12 99 ILE A O 1
ATOM 812 N N . GLN A 1 100 ? 4.372 0.815 -0.981 1.00 81.31 100 GLN A N 1
ATOM 813 C CA . GLN A 1 100 ? 4.107 1.150 -2.365 1.00 81.31 100 GLN A CA 1
ATOM 814 C C . GLN A 1 100 ? 3.289 0.068 -3.078 1.00 81.31 100 GLN A C 1
ATOM 816 O O . GLN A 1 100 ? 2.353 0.402 -3.802 1.00 81.31 100 GLN A O 1
ATOM 821 N N . LEU A 1 101 ? 3.598 -1.206 -2.836 1.00 92.50 101 LEU A N 1
ATOM 822 C CA . LEU A 1 101 ? 2.853 -2.351 -3.357 1.00 92.50 101 LEU A CA 1
ATOM 823 C C . LEU A 1 101 ? 1.441 -2.412 -2.777 1.00 92.50 101 LEU A C 1
ATOM 825 O O . LEU A 1 101 ? 0.492 -2.544 -3.542 1.00 92.50 101 LEU A O 1
ATOM 829 N N . LEU A 1 102 ? 1.286 -2.213 -1.465 1.00 85.94 102 LEU A N 1
ATOM 830 C CA . LEU A 1 102 ? -0.025 -2.136 -0.814 1.00 85.94 102 LEU A CA 1
ATOM 831 C C . LEU A 1 102 ? -0.883 -1.010 -1.409 1.00 85.94 102 LEU A C 1
ATOM 833 O O . LEU A 1 102 ? -2.058 -1.213 -1.688 1.00 85.94 102 LEU A O 1
ATOM 837 N N . ARG A 1 103 ? -0.294 0.158 -1.701 1.00 82.19 103 ARG A N 1
ATOM 838 C CA . ARG A 1 103 ? -0.996 1.254 -2.396 1.00 82.19 103 ARG A CA 1
ATOM 839 C C . ARG A 1 103 ? -1.409 0.888 -3.822 1.00 82.19 103 ARG A C 1
ATOM 841 O O . ARG A 1 103 ? -2.478 1.301 -4.255 1.00 82.19 103 ARG A O 1
ATOM 848 N N . ILE A 1 104 ? -0.561 0.176 -4.565 1.00 91.81 104 ILE A N 1
ATOM 849 C CA . ILE A 1 104 ? -0.857 -0.261 -5.939 1.00 91.81 104 ILE A CA 1
ATOM 850 C C . ILE A 1 104 ? -2.002 -1.266 -5.938 1.00 91.81 104 ILE A C 1
ATOM 852 O O . ILE A 1 104 ? -3.020 -1.022 -6.582 1.00 91.81 104 ILE A O 1
ATOM 856 N N . LEU A 1 105 ? -1.839 -2.358 -5.187 1.00 91.94 105 LEU A N 1
ATOM 857 C CA . LEU A 1 105 ? -2.864 -3.379 -4.985 1.00 91.94 105 LEU A CA 1
ATOM 858 C C . LEU A 1 105 ? -4.162 -2.723 -4.543 1.00 91.94 105 LEU A C 1
ATOM 860 O O . LEU A 1 105 ? -5.234 -3.031 -5.058 1.00 91.94 105 LEU A O 1
ATOM 864 N N . GLY A 1 106 ? -4.037 -1.709 -3.692 1.00 84.00 106 GLY A N 1
ATOM 865 C CA . GLY A 1 106 ? -5.198 -1.045 -3.187 1.00 84.00 106 GLY A CA 1
ATOM 866 C C . GLY A 1 106 ? -6.014 -0.233 -4.189 1.00 84.00 106 GLY A C 1
ATOM 867 O O . GLY A 1 106 ? -7.238 -0.153 -4.128 1.00 84.00 106 GLY A O 1
ATOM 868 N N . LEU A 1 107 ? -5.349 0.339 -5.183 1.00 88.38 107 LEU A N 1
ATOM 869 C CA . LEU A 1 107 ? -6.043 1.002 -6.280 1.00 88.38 107 LEU A CA 1
ATOM 870 C C . LEU A 1 107 ? -6.645 -0.001 -7.271 1.00 88.38 107 LEU A C 1
ATOM 872 O O . LEU A 1 107 ? -7.640 0.319 -7.915 1.00 88.38 107 LEU A O 1
ATOM 876 N N . LEU A 1 108 ? -6.050 -1.189 -7.406 1.00 92.06 108 LEU A N 1
ATOM 877 C CA . LEU A 1 108 ? -6.503 -2.223 -8.341 1.00 92.06 108 LEU A CA 1
ATOM 878 C C . LEU A 1 108 ? -7.722 -2.996 -7.827 1.00 92.06 108 LEU A C 1
ATOM 880 O O . LEU A 1 108 ? -8.603 -3.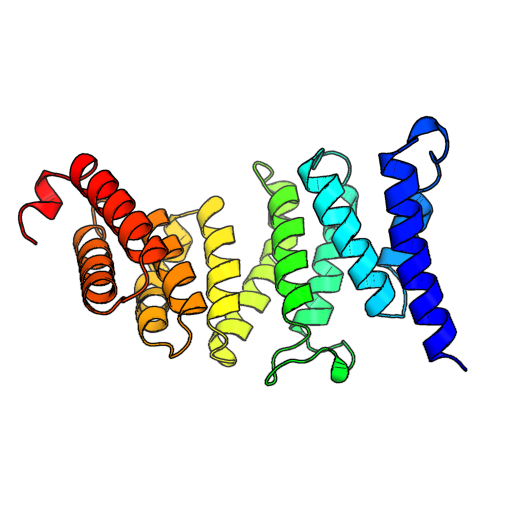316 -8.622 1.00 92.06 108 LEU A O 1
ATOM 884 N N . GLY A 1 109 ? -7.775 -3.276 -6.521 1.00 89.38 109 GLY A N 1
ATOM 885 C CA . GLY A 1 109 ? -8.877 -4.006 -5.883 1.00 89.38 109 GLY A CA 1
ATOM 886 C C . GLY A 1 109 ? -10.109 -3.147 -5.589 1.00 89.38 109 GLY A C 1
ATOM 887 O O . GLY A 1 109 ? -11.178 -3.681 -5.307 1.00 89.38 109 GLY A O 1
ATOM 888 N N . LYS A 1 110 ? -9.989 -1.816 -5.668 1.00 86.56 110 LYS A N 1
ATOM 889 C CA . LYS A 1 110 ? -11.099 -0.902 -5.383 1.00 86.56 110 LYS A CA 1
ATOM 890 C C . L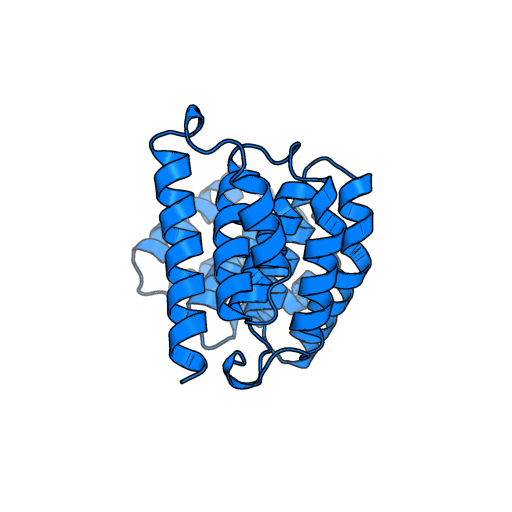YS A 1 110 ? -12.321 -1.216 -6.255 1.00 86.56 110 LYS A C 1
ATOM 892 O O . LYS A 1 110 ? -12.218 -1.225 -7.481 1.00 86.56 110 LYS A O 1
ATOM 897 N N . ASP A 1 111 ? -13.460 -1.432 -5.595 1.00 84.69 111 ASP A N 1
ATOM 898 C CA . ASP A 1 111 ? -14.754 -1.756 -6.210 1.00 84.69 111 ASP A CA 1
ATOM 899 C C . ASP A 1 111 ? -14.709 -3.014 -7.111 1.00 84.69 111 ASP A C 1
ATOM 901 O O . ASP A 1 111 ? -15.534 -3.182 -8.010 1.00 84.69 111 ASP A O 1
ATOM 905 N N . ASP A 1 112 ? -13.737 -3.911 -6.892 1.00 87.44 112 ASP A N 1
ATOM 906 C CA . ASP A 1 112 ? -13.571 -5.155 -7.645 1.00 87.44 112 ASP A CA 1
ATOM 907 C C . ASP A 1 112 ? -13.272 -6.343 -6.711 1.00 87.44 112 ASP A C 1
ATOM 909 O O . ASP A 1 112 ? -12.111 -6.583 -6.347 1.00 87.44 112 ASP A O 1
ATOM 913 N N . PRO A 1 113 ? -14.306 -7.129 -6.356 1.00 88.31 113 PRO A N 1
ATOM 914 C CA . PRO A 1 113 ? -14.150 -8.305 -5.506 1.00 88.31 113 PRO A CA 1
ATOM 915 C C . PRO A 1 113 ? -13.217 -9.367 -6.098 1.00 88.31 113 PRO A C 1
ATOM 917 O O . PRO A 1 113 ? -12.425 -9.950 -5.366 1.00 88.31 113 PRO A O 1
ATOM 920 N N . ARG A 1 114 ? -13.248 -9.581 -7.423 1.00 90.75 114 ARG A N 1
ATOM 921 C CA . ARG A 1 114 ? -12.429 -10.614 -8.085 1.00 90.75 114 ARG A CA 1
ATOM 922 C C . ARG A 1 114 ? -10.949 -10.273 -7.999 1.00 90.75 114 ARG A C 1
ATOM 924 O O . ARG A 1 114 ? -10.124 -11.125 -7.696 1.00 90.75 114 ARG A O 1
ATOM 931 N N . THR A 1 115 ? -10.615 -9.011 -8.261 1.00 90.25 115 THR A N 1
ATOM 932 C CA . THR A 1 115 ? -9.232 -8.533 -8.161 1.00 90.25 115 THR A CA 1
ATOM 933 C C . THR A 1 115 ? -8.767 -8.517 -6.699 1.00 90.25 115 THR A C 1
ATOM 935 O O . THR A 1 115 ? -7.622 -8.871 -6.424 1.00 90.25 115 THR A O 1
ATOM 938 N N . SER A 1 116 ? -9.650 -8.169 -5.757 1.00 89.62 116 SER A N 1
ATOM 939 C CA . SER A 1 116 ? -9.353 -8.163 -4.316 1.00 89.62 116 SER A CA 1
ATOM 940 C C . SER A 1 116 ? -9.081 -9.554 -3.741 1.00 89.62 116 SER A C 1
ATOM 942 O O . SER A 1 116 ? -8.185 -9.697 -2.912 1.00 89.62 116 SER A O 1
ATOM 944 N N . GLU A 1 117 ? -9.793 -10.579 -4.213 1.00 89.25 117 GLU A N 1
ATOM 945 C CA . GLU A 1 117 ? -9.627 -11.964 -3.754 1.00 89.25 117 GLU A CA 1
ATOM 946 C C . GLU A 1 117 ? -8.194 -12.479 -3.947 1.00 89.25 117 GLU A C 1
ATOM 948 O O . GLU A 1 117 ? -7.632 -13.125 -3.064 1.00 89.25 117 GLU A O 1
ATOM 953 N N . LEU A 1 118 ? -7.536 -12.069 -5.037 1.00 90.00 118 LEU A N 1
ATOM 954 C CA . LEU A 1 118 ? -6.133 -12.399 -5.324 1.00 90.00 118 LEU A CA 1
ATOM 955 C C . LEU A 1 118 ? -5.145 -11.846 -4.280 1.00 90.00 118 LEU A C 1
ATOM 957 O O . LEU A 1 118 ? -3.983 -12.258 -4.239 1.00 90.00 118 LEU A O 1
ATOM 961 N N . MET A 1 119 ? -5.571 -10.875 -3.469 1.00 91.94 119 MET A N 1
ATOM 962 C CA . MET A 1 119 ? -4.718 -10.153 -2.527 1.00 91.94 119 MET A CA 1
ATOM 963 C C . MET A 1 119 ? -4.843 -10.669 -1.093 1.00 91.94 119 MET A C 1
ATOM 965 O O . MET A 1 119 ? -3.937 -10.408 -0.301 1.00 91.94 119 MET A O 1
ATOM 969 N N . TYR A 1 120 ? -5.915 -11.388 -0.742 1.00 85.44 120 TYR A N 1
ATOM 970 C CA . TYR A 1 120 ? -6.211 -11.740 0.652 1.00 85.44 120 TYR A CA 1
ATOM 971 C C . TYR A 1 120 ? -5.054 -12.468 1.340 1.00 85.44 120 TYR A C 1
ATOM 973 O O . TYR A 1 120 ? -4.602 -12.011 2.387 1.00 85.44 120 TYR A O 1
ATOM 981 N N . ASP A 1 121 ? -4.482 -13.490 0.702 1.00 87.44 121 ASP A N 1
ATOM 982 C CA . ASP A 1 121 ? -3.346 -14.241 1.254 1.00 87.44 121 ASP A CA 1
ATOM 983 C C . ASP A 1 121 ? -2.145 -13.354 1.603 1.00 87.44 121 ASP A C 1
ATOM 985 O O . ASP A 1 121 ? -1.489 -13.534 2.629 1.00 87.44 121 ASP A O 1
ATOM 989 N N . VAL A 1 122 ? -1.791 -12.419 0.712 1.00 87.81 122 VAL A N 1
ATOM 990 C CA . VAL A 1 122 ? -0.605 -11.579 0.923 1.00 87.81 122 VAL A CA 1
ATOM 991 C C . VAL A 1 122 ? -0.880 -10.466 1.926 1.00 87.81 122 VAL A C 1
ATOM 993 O O . VAL A 1 122 ? 0.033 -10.067 2.648 1.00 87.81 122 VAL A O 1
ATOM 996 N N . LEU A 1 123 ? -2.119 -9.975 1.995 1.00 84.81 123 LEU A N 1
ATOM 997 C CA . LEU A 1 123 ? -2.536 -9.007 3.003 1.00 84.81 123 LEU A CA 1
ATOM 998 C C . LEU A 1 123 ? -2.533 -9.641 4.398 1.00 84.81 123 LEU A C 1
ATOM 1000 O O . LEU A 1 123 ? -1.963 -9.048 5.310 1.00 84.81 123 LEU A O 1
ATOM 1004 N N . ASP A 1 124 ? -3.061 -10.858 4.541 1.00 80.88 124 ASP A N 1
ATOM 1005 C CA . ASP A 1 124 ? -3.030 -11.621 5.793 1.00 80.88 124 ASP A CA 1
ATOM 1006 C C . ASP A 1 124 ? -1.592 -11.876 6.275 1.00 80.88 124 ASP A C 1
ATOM 1008 O O . ASP A 1 124 ? -1.235 -11.543 7.406 1.00 80.88 124 ASP A O 1
ATOM 1012 N N . GLU A 1 125 ? -0.711 -12.368 5.396 1.00 83.75 125 GLU A N 1
ATOM 1013 C CA . GLU A 1 125 ? 0.705 -12.560 5.737 1.00 83.75 125 GLU A CA 1
ATOM 1014 C C . GLU A 1 125 ? 1.386 -11.234 6.127 1.00 83.75 125 GLU A C 1
ATOM 1016 O O . GLU A 1 125 ? 2.193 -11.196 7.058 1.00 83.75 125 GLU A O 1
ATOM 1021 N N . SER A 1 126 ? 1.053 -10.130 5.448 1.00 80.12 126 SER A N 1
ATOM 1022 C CA . SER A 1 126 ? 1.595 -8.803 5.772 1.00 80.12 126 SER A CA 1
ATOM 1023 C C . SER A 1 126 ? 1.163 -8.334 7.164 1.00 80.12 126 SER A C 1
ATOM 1025 O O . SER A 1 126 ? 1.985 -7.784 7.898 1.00 80.12 126 SER A O 1
ATOM 1027 N N . LEU A 1 127 ? -0.100 -8.567 7.537 1.00 75.00 127 LEU A N 1
ATOM 1028 C CA . LEU A 1 127 ? -0.644 -8.226 8.853 1.00 75.00 127 LEU A CA 1
ATOM 1029 C C . LEU A 1 127 ? 0.023 -9.052 9.955 1.00 75.00 127 LEU A C 1
ATOM 1031 O O . LEU A 1 127 ? 0.600 -8.472 10.876 1.00 75.00 127 LEU A O 1
ATOM 1035 N N . ARG A 1 128 ? 0.073 -10.383 9.802 1.00 77.56 128 ARG A N 1
ATOM 1036 C CA . ARG A 1 128 ? 0.728 -11.281 10.771 1.00 77.56 128 ARG A CA 1
ATOM 1037 C C . ARG A 1 128 ? 2.187 -10.894 11.016 1.00 77.56 128 ARG A C 1
ATOM 1039 O O . ARG A 1 128 ? 2.653 -10.866 12.153 1.00 77.56 128 ARG A O 1
ATOM 1046 N N . ARG A 1 129 ? 2.933 -10.531 9.967 1.00 72.94 129 ARG A N 1
ATOM 1047 C CA . ARG A 1 129 ? 4.327 -10.079 10.126 1.00 72.94 129 ARG A CA 1
ATOM 1048 C C . ARG A 1 129 ? 4.465 -8.693 10.742 1.00 72.94 129 ARG A C 1
ATOM 1050 O O . ARG A 1 129 ? 5.491 -8.431 11.373 1.00 72.94 129 ARG A O 1
ATOM 1057 N N . ALA A 1 130 ? 3.500 -7.801 10.548 1.00 66.38 130 ALA A N 1
ATOM 1058 C CA . ALA A 1 130 ? 3.517 -6.493 11.190 1.00 66.38 130 ALA A CA 1
ATOM 1059 C C . ALA A 1 130 ? 3.316 -6.613 12.708 1.00 66.38 130 ALA A C 1
ATOM 1061 O O . ALA A 1 130 ? 4.022 -5.935 13.457 1.00 66.38 130 ALA A O 1
ATOM 1062 N N . GLU A 1 131 ? 2.429 -7.515 13.140 1.00 61.34 131 GLU A N 1
ATOM 1063 C CA . GLU A 1 131 ? 2.202 -7.842 14.553 1.00 61.34 131 GLU A CA 1
ATOM 1064 C C . GLU A 1 131 ? 3.466 -8.421 15.207 1.00 61.34 131 GLU A C 1
ATOM 1066 O O . GLU A 1 131 ? 3.908 -7.919 16.238 1.00 61.34 131 GLU A O 1
ATOM 1071 N N . ILE A 1 132 ? 4.113 -9.404 14.565 1.00 62.88 132 ILE A N 1
ATOM 1072 C CA . ILE A 1 132 ? 5.323 -10.062 15.097 1.00 62.88 132 ILE A CA 1
ATOM 1073 C C . ILE A 1 132 ? 6.504 -9.091 15.233 1.00 62.88 132 ILE A C 1
ATOM 1075 O O . ILE A 1 132 ? 7.264 -9.166 16.193 1.00 62.88 132 ILE A O 1
ATOM 1079 N N . ASN A 1 133 ? 6.690 -8.185 14.269 1.00 56.16 133 ASN A N 1
ATOM 1080 C CA . ASN A 1 133 ? 7.860 -7.302 14.248 1.00 56.16 133 ASN A CA 1
ATOM 1081 C C . ASN A 1 133 ? 7.662 -5.999 15.043 1.00 56.16 133 ASN A C 1
ATOM 1083 O O . ASN A 1 133 ? 8.493 -5.100 14.917 1.00 56.16 133 ASN A O 1
ATOM 1087 N N . HIS A 1 134 ? 6.558 -5.853 15.795 1.00 53.81 134 HIS A N 1
ATOM 1088 C CA . HIS A 1 134 ? 6.138 -4.591 16.432 1.00 53.81 134 HIS A CA 1
ATOM 1089 C C . HIS A 1 134 ? 6.169 -3.393 15.468 1.00 53.81 134 HIS A C 1
ATOM 1091 O O . HIS A 1 134 ? 6.327 -2.235 15.856 1.00 53.81 134 HIS A O 1
ATOM 1097 N N . ASN A 1 135 ? 6.027 -3.672 14.174 1.00 54.91 135 ASN A N 1
ATOM 1098 C CA . ASN A 1 135 ? 6.300 -2.731 13.104 1.00 54.91 135 ASN A CA 1
ATOM 1099 C C . ASN A 1 135 ? 4.992 -2.058 12.693 1.00 54.91 135 ASN A C 1
ATOM 1101 O O . ASN A 1 135 ? 4.479 -2.167 11.573 1.00 54.91 135 ASN A O 1
ATOM 1105 N N . ILE A 1 136 ? 4.436 -1.409 13.705 1.00 53.72 136 ILE A N 1
ATOM 1106 C CA . ILE A 1 136 ? 3.074 -0.918 13.821 1.00 53.72 136 ILE A CA 1
ATOM 1107 C C . ILE A 1 136 ? 2.677 -0.010 12.646 1.00 53.72 136 ILE A C 1
ATOM 1109 O O . ILE A 1 136 ? 1.539 -0.066 12.191 1.00 53.72 136 ILE A O 1
ATOM 1113 N N . THR A 1 137 ? 3.612 0.743 12.053 1.00 49.47 137 THR A N 1
ATOM 1114 C CA . THR A 1 137 ? 3.359 1.606 10.883 1.00 49.47 137 THR A CA 1
ATOM 1115 C C . THR A 1 137 ? 2.825 0.849 9.660 1.00 49.47 137 THR A C 1
ATOM 1117 O O . THR A 1 137 ? 2.111 1.431 8.842 1.00 49.47 137 THR A O 1
ATOM 1120 N N . TYR A 1 138 ? 3.198 -0.424 9.491 1.00 50.94 138 TYR A N 1
ATOM 1121 C CA . TYR A 1 138 ? 2.825 -1.248 8.332 1.00 50.94 138 TYR A CA 1
ATOM 1122 C C . TYR A 1 138 ? 1.508 -1.966 8.565 1.00 50.94 138 TYR A C 1
ATOM 1124 O O . TYR A 1 138 ? 0.673 -1.964 7.664 1.00 50.94 138 TYR A O 1
ATOM 1132 N N . GLY A 1 139 ? 1.296 -2.476 9.783 1.00 54.81 139 GLY A N 1
ATOM 1133 C CA . GLY A 1 139 ? -0.005 -2.969 10.230 1.00 54.81 139 GLY A CA 1
ATOM 1134 C C . GLY A 1 139 ? -1.056 -1.876 10.085 1.00 54.81 139 GLY A C 1
ATOM 1135 O O . GLY A 1 139 ? -2.074 -2.092 9.445 1.00 54.81 139 GLY A O 1
ATOM 1136 N N . LEU A 1 140 ? -0.743 -0.652 10.515 1.00 54.91 140 LEU A N 1
ATOM 1137 C CA . LEU A 1 140 ? -1.603 0.513 10.320 1.00 54.91 140 LEU A CA 1
ATOM 1138 C C . LEU A 1 140 ? -1.897 0.825 8.862 1.00 54.91 140 LEU A C 1
ATOM 1140 O O . LEU A 1 140 ? -3.054 0.991 8.514 1.00 54.91 140 LEU A O 1
ATOM 1144 N N . LYS A 1 141 ? -0.892 0.871 7.982 1.00 57.06 141 LYS A N 1
ATOM 1145 C CA . LYS A 1 141 ? -1.131 1.159 6.557 1.00 57.06 141 LYS A CA 1
ATOM 1146 C C . LYS A 1 141 ? -1.907 0.050 5.845 1.00 57.06 141 LYS A C 1
ATOM 1148 O O . LYS A 1 141 ? -2.722 0.362 4.979 1.00 57.06 141 LYS A O 1
ATOM 1153 N N . ALA A 1 142 ? -1.665 -1.213 6.196 1.00 55.41 142 ALA A N 1
ATOM 1154 C CA . ALA A 1 142 ? -2.429 -2.350 5.694 1.00 55.41 142 ALA A CA 1
ATOM 1155 C C . ALA A 1 142 ? -3.873 -2.318 6.221 1.00 55.41 142 ALA A C 1
ATOM 1157 O O . ALA A 1 142 ? -4.804 -2.448 5.432 1.00 55.41 142 ALA A O 1
ATOM 1158 N N . LEU A 1 143 ? -4.073 -2.029 7.510 1.00 58.09 143 LEU A N 1
ATOM 1159 C CA . LEU A 1 143 ? -5.389 -1.873 8.133 1.00 58.09 143 LEU A CA 1
ATOM 1160 C C . LEU A 1 143 ? -6.155 -0.679 7.553 1.00 58.09 143 LEU A C 1
ATOM 1162 O O . LEU A 1 143 ? -7.307 -0.852 7.178 1.00 58.09 143 LEU A O 1
ATOM 1166 N N . THR A 1 144 ? -5.529 0.492 7.367 1.00 57.50 144 THR A N 1
ATOM 1167 C CA . THR A 1 144 ? -6.134 1.657 6.682 1.00 57.50 144 THR A CA 1
ATOM 1168 C C . THR A 1 144 ? -6.703 1.274 5.331 1.00 57.50 144 THR A C 1
ATOM 1170 O O . THR A 1 144 ? -7.729 1.811 4.917 1.00 57.50 144 THR A O 1
ATOM 1173 N N . TYR A 1 145 ? -6.037 0.353 4.644 1.00 55.84 145 TYR A N 1
ATOM 1174 C CA . TYR A 1 145 ? -6.451 -0.106 3.338 1.00 55.84 145 TYR A CA 1
ATOM 1175 C C . TYR A 1 145 ? -7.559 -1.175 3.403 1.00 55.84 145 TYR A C 1
ATOM 1177 O O . TYR A 1 145 ? -8.550 -1.065 2.685 1.00 55.84 145 TYR A O 1
ATOM 1185 N N . VAL A 1 146 ? -7.457 -2.152 4.308 1.00 56.03 146 VAL A N 1
ATOM 1186 C CA . VAL A 1 146 ? -8.508 -3.160 4.551 1.00 56.03 146 VAL A CA 1
ATOM 1187 C C . VAL A 1 146 ? -9.811 -2.505 5.027 1.00 56.03 146 VAL A C 1
ATOM 1189 O O . VAL A 1 146 ? -10.882 -2.857 4.549 1.00 56.03 146 VAL A O 1
ATOM 1192 N N . ILE A 1 147 ? -9.728 -1.472 5.867 1.00 58.97 147 ILE A N 1
ATOM 1193 C CA . ILE A 1 147 ? -10.874 -0.695 6.368 1.00 58.97 147 ILE A CA 1
ATOM 1194 C C . ILE A 1 147 ? -11.605 0.067 5.262 1.00 58.97 147 ILE A C 1
ATOM 1196 O O . ILE A 1 147 ? -12.803 0.305 5.380 1.00 58.97 147 ILE A O 1
ATOM 1200 N N . GLN A 1 148 ? -10.916 0.452 4.180 1.00 57.44 148 GLN A N 1
ATOM 1201 C CA . GLN A 1 148 ? -11.593 1.041 3.019 1.00 57.44 148 GLN A CA 1
ATOM 1202 C C . GLN A 1 148 ? -12.496 0.032 2.297 1.00 57.44 148 GLN A C 1
ATOM 1204 O O . GLN A 1 148 ? -13.406 0.461 1.594 1.00 57.44 148 GLN A O 1
ATOM 1209 N N . GLN A 1 149 ? -12.237 -1.269 2.450 1.00 58.88 149 GLN A N 1
ATOM 1210 C CA . GLN A 1 149 ? -12.965 -2.353 1.788 1.00 58.88 149 GLN A CA 1
ATOM 1211 C C . GLN A 1 149 ? -14.023 -2.974 2.713 1.00 58.88 149 GLN A C 1
ATOM 1213 O O . GLN A 1 149 ? -15.153 -3.188 2.287 1.00 58.88 149 GLN A O 1
ATOM 1218 N N . ASP A 1 150 ? -13.677 -3.215 3.982 1.00 60.78 150 ASP A N 1
ATOM 1219 C CA . ASP A 1 150 ? -14.602 -3.661 5.025 1.00 60.78 150 ASP A CA 1
ATOM 1220 C C . ASP A 1 150 ? -14.230 -3.035 6.386 1.00 60.78 150 ASP A C 1
ATOM 1222 O O . ASP A 1 150 ? -13.300 -3.491 7.063 1.00 60.78 150 ASP A O 1
ATOM 1226 N N . PRO A 1 151 ? -14.956 -1.989 6.820 1.00 59.56 151 PRO A N 1
ATOM 1227 C CA . PRO A 1 151 ? -14.726 -1.338 8.106 1.00 59.56 151 PRO A CA 1
ATOM 1228 C C . PRO A 1 151 ? -14.905 -2.266 9.317 1.00 59.56 151 PRO A C 1
ATOM 1230 O O . PRO A 1 151 ? -14.329 -1.994 10.372 1.00 59.56 151 PRO A O 1
ATOM 1233 N N . ASN A 1 152 ? -15.679 -3.352 9.194 1.00 61.75 152 ASN A N 1
ATOM 1234 C CA . ASN A 1 152 ? -15.969 -4.245 10.318 1.00 61.75 152 ASN A CA 1
ATOM 1235 C C . ASN A 1 152 ? -14.782 -5.142 10.677 1.00 61.75 152 ASN A C 1
ATOM 1237 O O . ASN A 1 152 ? -14.625 -5.499 11.845 1.00 61.75 152 ASN A O 1
ATOM 1241 N N . LEU A 1 153 ? -13.916 -5.462 9.709 1.00 60.94 153 LEU A N 1
ATOM 1242 C CA . LEU A 1 153 ? -12.757 -6.325 9.939 1.00 60.94 153 LEU A CA 1
ATOM 1243 C C . LEU A 1 153 ? -11.781 -5.709 10.953 1.00 60.94 153 LEU A C 1
ATOM 1245 O O . LEU A 1 153 ? -11.190 -6.401 11.774 1.00 60.94 153 LEU A O 1
ATOM 1249 N N . ALA A 1 154 ? -11.652 -4.382 10.953 1.00 60.88 154 ALA A N 1
ATOM 1250 C CA . ALA A 1 154 ? -10.772 -3.697 11.890 1.00 60.88 154 ALA A CA 1
ATOM 1251 C C . ALA A 1 154 ? -11.353 -3.489 13.285 1.00 60.88 154 ALA A C 1
ATOM 1253 O O . ALA A 1 154 ? -10.589 -3.225 14.214 1.00 60.88 154 ALA A O 1
ATOM 1254 N N . LEU A 1 155 ? -12.670 -3.631 13.460 1.00 64.69 155 LEU A N 1
ATOM 1255 C CA . LEU A 1 155 ? -13.272 -3.592 14.793 1.00 64.69 155 LEU A CA 1
ATOM 1256 C C . LEU A 1 155 ? -12.734 -4.736 15.661 1.00 64.69 155 LEU A C 1
ATOM 1258 O O . LEU A 1 155 ? -12.515 -4.540 16.854 1.00 64.69 155 LEU A O 1
ATOM 1262 N N . GLN A 1 156 ? -12.429 -5.889 15.053 1.00 65.25 156 GLN A N 1
ATOM 1263 C CA . GLN A 1 156 ? -11.822 -7.035 15.740 1.00 65.25 156 GLN A CA 1
ATOM 1264 C C . GLN A 1 156 ? -10.425 -6.722 16.302 1.00 65.25 156 GLN A C 1
ATOM 1266 O O . GLN A 1 156 ? -10.033 -7.294 17.315 1.00 65.25 156 GLN A O 1
ATOM 1271 N N . HIS A 1 157 ? -9.708 -5.770 15.698 1.00 61.66 157 HIS A N 1
ATOM 1272 C CA . HIS A 1 157 ? -8.347 -5.382 16.080 1.00 61.66 157 HIS A CA 1
ATOM 1273 C C . HIS A 1 157 ? -8.275 -3.991 16.732 1.00 61.66 157 HIS A C 1
ATOM 1275 O O . HIS A 1 157 ? -7.186 -3.436 16.890 1.00 61.66 157 HIS A O 1
ATOM 1281 N N . GLN A 1 158 ? -9.411 -3.403 17.134 1.00 65.44 158 GLN A N 1
ATOM 1282 C CA . GLN A 1 158 ? -9.465 -2.031 17.654 1.00 65.44 158 GLN A CA 1
ATOM 1283 C C . GLN A 1 158 ? -8.518 -1.809 18.845 1.00 65.44 158 GLN A C 1
ATOM 1285 O O . GLN A 1 158 ? -7.879 -0.762 18.923 1.00 65.44 158 GLN A O 1
ATOM 1290 N N . MET A 1 159 ? -8.398 -2.784 19.752 1.00 66.38 159 MET A N 1
ATOM 1291 C CA . MET A 1 159 ? -7.492 -2.688 20.904 1.00 66.38 159 MET A CA 1
ATOM 1292 C C . MET A 1 159 ? -6.029 -2.581 20.471 1.00 66.38 159 MET A C 1
ATOM 1294 O O . MET A 1 159 ? -5.341 -1.652 20.885 1.00 66.38 159 MET A O 1
ATOM 1298 N N . THR A 1 160 ? -5.593 -3.440 19.551 1.00 62.97 160 THR A N 1
ATOM 1299 C CA . THR A 1 160 ? -4.243 -3.402 18.978 1.00 62.97 160 THR A CA 1
ATOM 1300 C C . THR A 1 160 ? -3.982 -2.085 18.245 1.00 62.97 160 THR A C 1
ATOM 1302 O O . THR A 1 160 ? -2.908 -1.506 18.377 1.00 62.97 160 THR A O 1
ATOM 1305 N N . ILE A 1 161 ? -4.974 -1.546 17.521 1.00 69.19 161 ILE A N 1
ATOM 1306 C CA . ILE A 1 161 ? -4.861 -0.227 16.875 1.00 69.19 161 ILE A CA 1
ATOM 1307 C C . ILE A 1 161 ? -4.690 0.878 17.928 1.00 69.19 161 ILE A C 1
ATOM 1309 O O . ILE A 1 161 ? -3.864 1.766 17.748 1.00 69.19 161 ILE A O 1
ATOM 1313 N N . ILE A 1 162 ? -5.431 0.842 19.038 1.00 74.94 162 ILE A N 1
ATOM 1314 C CA . ILE A 1 162 ? -5.312 1.845 20.109 1.00 74.94 162 ILE A CA 1
ATOM 1315 C C . ILE A 1 162 ? -3.930 1.792 20.776 1.00 74.94 162 ILE A C 1
ATOM 1317 O O . ILE A 1 162 ? -3.352 2.850 21.021 1.00 74.94 162 ILE A O 1
ATOM 1321 N N . GLU A 1 163 ? -3.374 0.602 21.015 1.00 70.94 163 GLU A N 1
ATOM 1322 C CA . GLU A 1 163 ? -2.023 0.416 21.583 1.00 70.94 163 GLU A CA 1
ATOM 1323 C C . GLU A 1 163 ? -0.931 1.088 20.732 1.00 70.94 163 GLU A C 1
ATOM 1325 O O . GLU A 1 163 ? 0.096 1.540 21.239 1.00 70.94 163 GLU A O 1
ATOM 1330 N N . CYS A 1 164 ? -1.176 1.269 19.432 1.00 68.62 164 CYS A N 1
ATOM 1331 C CA . CYS A 1 164 ? -0.256 1.967 18.537 1.00 68.62 164 CYS A CA 1
ATOM 1332 C C . CYS A 1 164 ? -0.074 3.457 18.888 1.00 68.62 164 CYS A C 1
ATOM 1334 O O . CYS A 1 164 ? 0.885 4.082 18.427 1.00 68.62 164 CYS A O 1
ATOM 1336 N N . LEU A 1 165 ? -0.971 4.051 19.687 1.00 78.44 165 LEU A N 1
ATOM 1337 C CA . LEU A 1 165 ? -0.840 5.431 20.174 1.00 78.44 165 LEU A CA 1
ATOM 1338 C C . LEU A 1 165 ? 0.275 5.603 21.216 1.00 78.44 165 LEU A C 1
ATOM 1340 O O . LEU A 1 165 ? 0.741 6.729 21.423 1.00 78.44 165 LEU A O 1
ATOM 1344 N N . ASP A 1 166 ? 0.747 4.514 21.823 1.00 75.19 166 ASP A N 1
ATOM 1345 C CA . ASP A 1 166 ? 1.839 4.540 22.800 1.00 75.19 166 ASP A CA 1
ATOM 1346 C C . ASP A 1 166 ? 3.228 4.526 22.136 1.00 75.19 166 ASP A C 1
ATOM 1348 O O . ASP A 1 166 ? 4.242 4.778 22.787 1.00 75.19 166 ASP A O 1
ATOM 1352 N N . HIS A 1 167 ? 3.296 4.326 20.815 1.00 71.00 167 HIS A N 1
ATOM 1353 C CA . HIS A 1 167 ? 4.557 4.244 20.078 1.00 71.00 167 HIS A CA 1
ATOM 1354 C C . HIS A 1 167 ? 5.357 5.563 20.116 1.00 71.00 167 HIS A C 1
ATOM 1356 O O . HIS A 1 167 ? 4.787 6.616 19.852 1.00 71.00 167 HIS A O 1
ATOM 1362 N N . PRO A 1 168 ? 6.688 5.575 20.307 1.00 65.81 168 PRO A N 1
ATOM 1363 C CA . PRO A 1 168 ? 7.482 6.815 20.382 1.00 65.81 168 PRO A CA 1
ATOM 1364 C C . PRO A 1 168 ? 7.511 7.677 19.100 1.00 65.81 168 PRO A C 1
ATOM 1366 O O . PRO A 1 168 ? 7.992 8.807 19.133 1.00 65.81 168 PRO A O 1
ATOM 1369 N N . ASP A 1 169 ? 6.995 7.174 17.975 1.00 67.19 169 ASP A N 1
ATOM 1370 C CA . ASP A 1 169 ? 7.056 7.829 16.658 1.00 67.19 169 ASP A CA 1
ATOM 1371 C C . ASP A 1 169 ? 5.786 8.668 16.415 1.00 67.19 169 ASP A C 1
ATOM 1373 O O . ASP A 1 169 ? 4.690 8.102 16.315 1.00 67.19 169 ASP A O 1
ATOM 1377 N N . PRO A 1 170 ? 5.896 10.003 16.277 1.00 69.75 170 PRO A N 1
ATOM 1378 C CA . PRO A 1 170 ? 4.747 10.873 16.045 1.00 69.75 170 PRO A CA 1
ATOM 1379 C C . PRO A 1 170 ? 4.028 10.605 14.714 1.00 69.75 170 PRO A C 1
ATOM 1381 O O . PRO A 1 170 ? 2.830 10.873 14.622 1.00 69.75 170 PRO A O 1
ATOM 1384 N N . ILE A 1 171 ? 4.711 10.071 13.695 1.00 73.19 171 ILE A N 1
ATOM 1385 C CA . ILE A 1 171 ? 4.094 9.712 12.410 1.00 73.19 171 ILE A CA 1
ATOM 1386 C C . ILE A 1 171 ? 3.143 8.533 12.611 1.00 73.19 171 ILE A C 1
ATOM 1388 O O . ILE A 1 171 ? 2.013 8.568 12.127 1.00 73.19 171 ILE A O 1
ATOM 1392 N N . ILE A 1 172 ? 3.572 7.520 13.371 1.00 68.75 172 ILE A N 1
ATOM 1393 C CA . ILE A 1 172 ? 2.731 6.365 13.702 1.00 68.75 172 ILE A CA 1
ATOM 1394 C C . ILE A 1 172 ? 1.489 6.824 14.446 1.00 68.75 172 ILE A C 1
ATOM 1396 O O . ILE A 1 172 ? 0.389 6.510 14.011 1.00 68.75 172 ILE A O 1
ATOM 1400 N N . LYS A 1 173 ? 1.644 7.647 15.488 1.00 78.00 173 LYS A N 1
ATOM 1401 C CA . LYS A 1 173 ? 0.500 8.154 16.254 1.00 78.00 173 LYS A CA 1
ATOM 1402 C C . LYS A 1 173 ? -0.519 8.885 15.369 1.00 78.00 173 LYS A C 1
ATOM 1404 O O . LYS A 1 173 ? -1.717 8.683 15.536 1.00 78.00 173 LYS A O 1
ATOM 1409 N N . ARG A 1 174 ? -0.076 9.687 14.392 1.00 78.12 174 ARG A N 1
ATOM 1410 C CA . ARG A 1 174 ? -0.983 10.379 13.452 1.00 78.12 174 ARG A CA 1
ATOM 1411 C C . ARG A 1 174 ? -1.730 9.428 12.532 1.00 78.12 174 ARG A C 1
ATOM 1413 O O . ARG A 1 174 ? -2.936 9.585 12.366 1.00 78.12 174 ARG A O 1
ATOM 1420 N N . GLU A 1 175 ? -1.029 8.462 11.947 1.00 74.44 175 GLU A N 1
ATOM 1421 C CA . GLU A 1 175 ? -1.656 7.444 11.099 1.00 74.44 175 GLU A CA 1
ATOM 1422 C C . GLU A 1 175 ? -2.639 6.593 11.919 1.00 74.44 175 GLU A C 1
ATOM 1424 O O . GLU A 1 175 ? -3.724 6.283 11.434 1.00 74.44 175 GLU A O 1
ATOM 1429 N N . THR A 1 176 ? -2.327 6.299 13.187 1.00 78.62 176 THR A N 1
ATOM 1430 C CA . THR A 1 176 ? -3.247 5.631 14.120 1.00 78.62 176 THR A CA 1
ATOM 1431 C C . THR A 1 176 ? -4.518 6.427 14.344 1.00 78.62 176 THR A C 1
ATOM 1433 O O . THR A 1 176 ? -5.612 5.876 14.265 1.00 78.62 176 THR A O 1
ATOM 1436 N N . LEU A 1 177 ? -4.406 7.731 14.585 1.00 85.56 177 LEU A N 1
ATOM 1437 C CA . LEU A 1 177 ? -5.573 8.587 14.800 1.00 85.56 177 LEU A CA 1
ATOM 1438 C C . LEU A 1 177 ? -6.417 8.739 13.532 1.00 85.56 177 LEU A C 1
ATOM 1440 O O . LEU A 1 177 ? -7.643 8.745 13.614 1.00 85.56 177 LEU A O 1
ATOM 1444 N N . GLU A 1 178 ? -5.779 8.823 12.363 1.00 83.75 178 GLU A N 1
ATOM 1445 C CA . GLU A 1 178 ? -6.466 8.766 11.067 1.00 83.75 178 GLU A CA 1
ATOM 1446 C C . GLU A 1 178 ? -7.229 7.449 10.900 1.00 83.75 178 GLU A C 1
ATOM 1448 O O . GLU A 1 178 ? -8.358 7.444 10.410 1.00 83.75 178 GLU A O 1
ATOM 1453 N N . LEU A 1 179 ? -6.641 6.336 11.336 1.00 78.56 179 LEU A N 1
ATOM 1454 C CA . LEU A 1 179 ? -7.284 5.038 11.247 1.00 78.56 179 LEU A CA 1
ATOM 1455 C C . LEU A 1 179 ? -8.499 4.925 12.165 1.00 78.56 179 LEU A C 1
ATOM 1457 O O . LEU A 1 179 ? -9.580 4.545 11.716 1.00 78.56 179 LEU A O 1
ATOM 1461 N N . LEU A 1 180 ? -8.322 5.297 13.434 1.00 84.31 180 LEU A N 1
ATOM 1462 C CA . LEU A 1 180 ? -9.385 5.305 14.434 1.00 84.31 180 LEU A CA 1
ATOM 1463 C C . LEU A 1 180 ? -10.556 6.182 13.976 1.00 84.31 180 LEU A C 1
ATOM 1465 O O . LEU A 1 180 ? -11.709 5.765 14.054 1.00 84.31 180 LEU A O 1
ATOM 1469 N N . TYR A 1 181 ? -10.266 7.353 13.403 1.00 87.44 181 TYR A N 1
ATOM 1470 C CA . TYR A 1 181 ? -11.282 8.221 12.809 1.00 87.44 181 TYR A CA 1
ATOM 1471 C C . TYR A 1 181 ? -12.146 7.487 11.771 1.00 87.44 181 TYR A C 1
ATOM 1473 O O . TYR A 1 181 ? -13.373 7.541 11.826 1.00 87.44 181 TYR A O 1
ATOM 1481 N N . ARG A 1 182 ? -11.522 6.739 10.855 1.00 82.69 182 ARG A N 1
ATOM 1482 C CA . ARG A 1 182 ? -12.226 6.047 9.761 1.00 82.69 182 ARG A CA 1
ATOM 1483 C C . ARG A 1 182 ? -13.109 4.892 10.223 1.00 82.69 182 ARG A C 1
ATOM 1485 O O . ARG A 1 182 ? -14.153 4.672 9.620 1.00 82.69 182 ARG A O 1
ATOM 1492 N N . ILE A 1 183 ? -12.713 4.171 11.273 1.00 81.62 183 ILE A N 1
ATOM 1493 C CA . ILE A 1 183 ? -13.492 3.042 11.823 1.00 81.62 183 ILE A CA 1
ATOM 1494 C C . ILE A 1 183 ? -14.539 3.469 12.858 1.00 81.62 183 ILE A C 1
ATOM 1496 O O . ILE A 1 183 ? -15.162 2.622 13.503 1.00 81.62 183 ILE A O 1
ATOM 1500 N N . THR A 1 184 ? -14.713 4.777 13.060 1.00 88.12 184 THR A N 1
ATOM 1501 C CA . THR A 1 184 ? -15.620 5.299 14.079 1.00 88.12 184 THR A CA 1
ATOM 1502 C C . THR A 1 184 ? -17.083 4.997 13.738 1.00 88.12 184 THR A C 1
ATOM 1504 O O . THR A 1 184 ? -17.569 5.285 12.644 1.00 88.12 184 THR A O 1
ATOM 1507 N N . ASN A 1 185 ? -17.803 4.453 14.716 1.00 87.50 185 ASN A N 1
ATOM 1508 C CA . ASN A 1 185 ? -19.225 4.142 14.687 1.00 87.50 185 ASN A CA 1
ATOM 1509 C C . ASN A 1 185 ? -19.871 4.436 16.058 1.00 87.50 185 ASN A C 1
ATOM 1511 O O . ASN A 1 185 ? -19.198 4.790 17.023 1.00 87.50 185 ASN A O 1
ATOM 1515 N N . GLY A 1 186 ? -21.192 4.268 16.173 1.00 85.62 186 GLY A N 1
ATOM 1516 C CA . GLY A 1 186 ? -21.917 4.599 17.407 1.00 85.62 186 GLY A CA 1
ATOM 1517 C C . GLY A 1 186 ? -21.525 3.774 18.645 1.00 85.62 186 GLY A C 1
ATOM 1518 O O . GLY A 1 186 ? -21.819 4.192 19.758 1.00 85.62 186 GLY A O 1
ATOM 1519 N N . GLN A 1 187 ? -20.862 2.626 18.486 1.00 86.19 187 GLN A N 1
ATOM 1520 C CA . GLN A 1 187 ? -20.433 1.784 19.608 1.00 86.19 187 GLN A CA 1
ATOM 1521 C C . GLN A 1 187 ? -19.061 2.194 20.158 1.00 86.19 187 GLN A C 1
ATOM 1523 O O . GLN A 1 187 ? -18.807 2.013 21.346 1.00 86.19 187 GLN A O 1
ATOM 1528 N N . ASN A 1 188 ? -18.176 2.744 19.318 1.00 86.75 188 ASN A N 1
ATOM 1529 C CA . ASN A 1 188 ? -16.787 3.040 19.688 1.00 86.75 188 ASN A CA 1
ATOM 1530 C C . ASN A 1 188 ? -16.421 4.536 19.676 1.00 86.75 188 ASN A C 1
ATOM 1532 O O . ASN A 1 188 ? -15.344 4.889 20.163 1.00 86.75 188 ASN A O 1
ATOM 1536 N N . VAL A 1 189 ? -17.308 5.415 19.187 1.00 91.56 189 VAL A N 1
ATOM 1537 C CA . VAL A 1 189 ? -17.059 6.863 19.044 1.00 91.56 189 VAL A CA 1
ATOM 1538 C C . VAL A 1 189 ? -16.544 7.507 20.331 1.00 91.56 189 VAL A C 1
ATOM 1540 O O . VAL A 1 189 ? -15.589 8.276 20.289 1.00 91.56 189 VAL A O 1
ATOM 1543 N N . THR A 1 190 ? -17.102 7.141 21.484 1.00 90.75 190 THR A N 1
ATOM 1544 C CA . THR A 1 190 ? -16.718 7.711 22.780 1.00 90.75 190 THR A CA 1
ATOM 1545 C C . THR A 1 190 ? -15.255 7.429 23.116 1.00 90.75 190 THR A C 1
ATOM 1547 O O . THR A 1 190 ? -14.505 8.332 23.479 1.00 90.75 190 THR A O 1
ATOM 1550 N N . VAL A 1 191 ? -14.820 6.179 22.935 1.00 89.94 191 VAL A N 1
ATOM 1551 C CA . VAL A 1 191 ? -13.440 5.760 23.217 1.00 89.94 191 VAL A CA 1
ATOM 1552 C C . VAL A 1 191 ? -12.468 6.432 22.249 1.00 89.94 191 VAL A C 1
ATOM 1554 O O . VAL A 1 191 ? -11.408 6.903 22.659 1.00 89.94 191 VAL A O 1
ATOM 1557 N N . ILE A 1 192 ? -12.831 6.501 20.968 1.00 90.38 192 ILE A N 1
ATOM 1558 C CA . ILE A 1 192 ? -11.977 7.075 19.925 1.00 90.38 192 ILE A CA 1
ATOM 1559 C C . ILE A 1 192 ? -11.797 8.582 20.128 1.00 90.38 192 ILE A C 1
ATOM 1561 O O . ILE A 1 192 ? -10.662 9.061 20.111 1.00 90.38 192 ILE A O 1
ATOM 1565 N N . VAL A 1 193 ? -12.882 9.321 20.379 1.00 93.19 193 VAL A N 1
ATOM 1566 C CA . VAL A 1 193 ? -12.819 10.766 20.644 1.00 93.19 193 VAL A CA 1
ATOM 1567 C C . VAL A 1 193 ? -11.992 11.052 21.894 1.00 93.19 193 VAL A C 1
ATOM 1569 O O . VAL A 1 193 ? -11.148 11.946 21.860 1.00 93.19 193 VAL A O 1
ATOM 1572 N N . GLN A 1 194 ? -12.134 10.252 22.957 1.00 91.88 194 GLN A N 1
ATOM 1573 C CA . GLN A 1 194 ? -11.300 10.400 24.151 1.00 91.88 194 GLN A CA 1
ATOM 1574 C C . GLN A 1 194 ? -9.807 10.248 23.824 1.00 91.88 19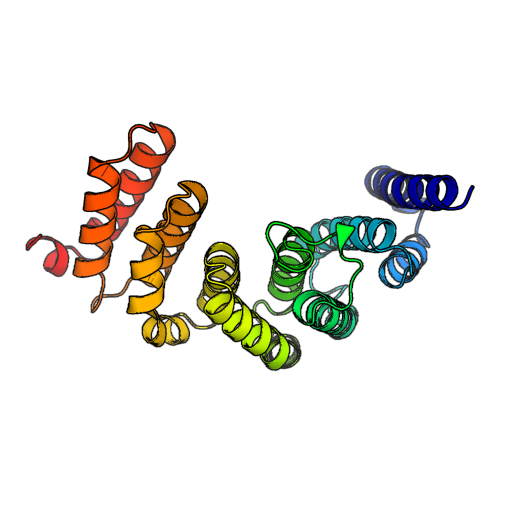4 GLN A C 1
ATOM 1576 O O . GLN A 1 194 ? -9.003 11.096 24.205 1.00 91.88 194 GLN A O 1
ATOM 1581 N N . LYS A 1 195 ? -9.428 9.226 23.048 1.00 90.50 195 LYS A N 1
ATOM 1582 C CA . LYS A 1 195 ? -8.032 9.031 22.623 1.00 90.50 195 LYS A CA 1
ATOM 1583 C C . LYS A 1 195 ? -7.513 10.170 21.740 1.00 90.50 195 LYS A C 1
ATOM 1585 O O . LYS A 1 195 ? -6.354 10.564 21.873 1.00 90.50 195 LYS A O 1
ATOM 1590 N N . MET A 1 196 ? -8.357 10.728 20.869 1.00 93.06 196 MET A N 1
ATOM 1591 C CA . MET A 1 196 ? -8.005 11.908 20.072 1.00 93.06 196 MET A CA 1
ATOM 1592 C C . MET A 1 196 ? -7.773 13.140 20.952 1.00 93.06 196 MET A C 1
ATOM 1594 O O . MET A 1 196 ? -6.792 13.851 20.737 1.00 93.06 196 MET A O 1
ATOM 1598 N N . LEU A 1 197 ? -8.622 13.368 21.959 1.00 92.25 197 LEU A N 1
ATOM 1599 C CA . LEU A 1 197 ? -8.468 14.456 22.929 1.00 92.25 197 LEU A CA 1
ATOM 1600 C C . LEU A 1 197 ? -7.203 14.290 23.781 1.00 92.25 197 LEU A C 1
ATOM 1602 O O . LEU A 1 197 ? -6.476 15.262 23.991 1.00 92.25 197 LEU A O 1
ATOM 1606 N N . ASP A 1 198 ? -6.906 13.072 24.233 1.00 91.00 198 ASP A N 1
ATOM 1607 C CA . ASP A 1 198 ? -5.698 12.774 25.009 1.00 91.00 198 ASP A CA 1
ATOM 1608 C C . ASP A 1 198 ? -4.430 13.101 24.210 1.00 91.00 198 ASP A C 1
ATOM 1610 O O . ASP A 1 198 ? -3.508 13.735 24.729 1.00 91.00 198 ASP A O 1
ATOM 1614 N N . TYR A 1 199 ? -4.397 12.730 22.926 1.00 89.19 199 TYR A N 1
ATOM 1615 C CA . TYR A 1 199 ? -3.280 13.061 22.046 1.00 89.19 199 TYR A CA 1
ATOM 1616 C C . TYR A 1 199 ? -3.212 14.560 21.722 1.00 89.19 199 TYR A C 1
ATOM 1618 O O . TYR A 1 199 ? -2.125 15.141 21.707 1.00 89.19 199 TYR A O 1
ATOM 1626 N N . LEU A 1 200 ? -4.364 15.209 21.519 1.00 90.81 200 LEU A N 1
ATOM 1627 C CA . LEU A 1 200 ? -4.457 16.649 21.277 1.00 90.81 200 LEU A CA 1
ATOM 1628 C C . LEU A 1 200 ? -3.829 17.453 22.424 1.00 90.81 200 LEU A C 1
ATOM 1630 O O . LEU A 1 200 ? -3.070 18.381 22.165 1.00 90.81 200 LEU A O 1
ATOM 1634 N N . ARG A 1 201 ? -4.079 17.058 23.682 1.00 88.75 201 ARG A N 1
ATOM 1635 C CA . ARG A 1 201 ? -3.520 17.710 24.883 1.00 88.75 201 ARG A CA 1
ATOM 1636 C C . ARG A 1 201 ? -1.994 17.626 24.972 1.00 88.75 201 ARG A C 1
ATOM 1638 O O . ARG A 1 201 ? -1.373 18.481 25.596 1.00 88.75 201 ARG A O 1
ATOM 1645 N N . GLN A 1 202 ? -1.394 16.591 24.387 1.00 87.44 202 GLN A N 1
ATOM 1646 C CA . GLN A 1 202 ? 0.054 16.358 24.422 1.00 87.44 202 GLN A CA 1
ATOM 1647 C C . GLN A 1 202 ? 0.776 16.932 23.193 1.00 87.44 202 GLN A C 1
ATOM 1649 O O . GLN A 1 202 ? 1.987 17.165 23.239 1.00 87.44 202 GLN A O 1
ATOM 1654 N N . SER A 1 203 ? 0.056 17.146 22.089 1.00 85.50 203 SER A N 1
ATOM 1655 C CA . SER A 1 203 ? 0.629 17.633 20.837 1.00 85.50 203 SER A CA 1
ATOM 1656 C C . SER A 1 203 ? 0.998 19.112 20.925 1.00 85.50 203 SER A C 1
ATOM 1658 O O . SER A 1 203 ? 0.217 19.943 21.378 1.00 85.50 203 SER A O 1
ATOM 1660 N N . LYS A 1 204 ? 2.192 19.451 20.431 1.00 84.38 204 LYS A N 1
ATOM 1661 C CA . LYS A 1 204 ? 2.662 20.838 20.269 1.00 84.38 204 LYS A CA 1
ATOM 1662 C C . LYS A 1 204 ? 2.655 21.296 18.809 1.00 84.38 204 LYS A C 1
ATOM 1664 O O . LYS A 1 204 ? 3.037 22.423 18.520 1.00 84.38 204 LYS A O 1
ATOM 1669 N N . GLU A 1 205 ? 2.268 20.417 17.883 1.00 86.38 205 GLU A N 1
ATOM 1670 C CA . GLU A 1 205 ? 2.317 20.707 16.453 1.00 86.38 205 GLU A CA 1
ATOM 1671 C C . GLU A 1 205 ? 0.992 21.271 15.948 1.00 86.38 205 GLU A C 1
ATOM 1673 O O . GLU A 1 205 ? -0.026 20.577 15.920 1.00 86.38 205 GLU A O 1
ATOM 1678 N N . GLU A 1 206 ? 1.041 22.516 15.481 1.00 84.75 206 GLU A N 1
ATOM 1679 C CA . GLU A 1 206 ? -0.118 23.301 15.054 1.00 84.75 206 GLU A CA 1
ATOM 1680 C C . GLU A 1 206 ? -0.969 22.597 13.988 1.00 84.75 206 GLU A C 1
ATOM 1682 O O . GLU A 1 206 ? -2.177 22.449 14.158 1.00 84.75 206 GLU A O 1
ATOM 1687 N N . TYR A 1 207 ? -0.345 22.056 12.934 1.00 84.38 207 TYR A N 1
ATOM 1688 C CA . TYR A 1 207 ? -1.066 21.323 11.885 1.00 84.38 207 TYR A CA 1
ATOM 1689 C C . TYR A 1 207 ? -1.860 20.130 12.441 1.00 84.38 207 TYR A C 1
ATOM 1691 O O . TYR A 1 207 ? -3.000 19.880 12.050 1.00 84.38 207 TYR A O 1
ATOM 1699 N N . THR A 1 208 ? -1.261 19.397 13.381 1.00 83.81 208 THR A N 1
ATOM 1700 C CA . THR A 1 208 ? -1.885 18.217 13.992 1.00 83.81 208 THR A CA 1
ATOM 1701 C C . THR A 1 208 ? -3.054 18.618 14.887 1.00 83.81 208 THR A C 1
ATOM 1703 O O . THR A 1 208 ? -4.095 17.964 14.861 1.00 83.81 208 THR A O 1
ATOM 1706 N N . ILE A 1 209 ? -2.905 19.718 15.629 1.00 88.31 209 ILE A N 1
ATOM 1707 C CA . ILE A 1 209 ? -3.958 20.285 16.477 1.00 88.31 209 ILE A CA 1
ATOM 1708 C C . ILE A 1 209 ? -5.166 20.687 15.629 1.00 88.31 209 ILE A C 1
ATOM 1710 O O . ILE A 1 209 ? -6.287 20.271 15.926 1.00 88.31 209 ILE A O 1
ATOM 1714 N N . ILE A 1 210 ? -4.940 21.435 14.546 1.00 89.00 210 ILE A N 1
ATOM 1715 C CA . ILE A 1 210 ? -6.003 21.880 13.636 1.00 89.00 210 ILE A CA 1
ATOM 1716 C C . ILE A 1 210 ? -6.721 20.672 13.022 1.00 89.00 210 ILE A C 1
ATOM 1718 O O . ILE A 1 210 ? -7.950 20.597 13.055 1.00 89.00 210 ILE A O 1
ATOM 1722 N N . ASN A 1 211 ? -5.965 19.697 12.508 1.00 89.38 211 ASN A N 1
ATOM 1723 C CA . ASN A 1 211 ? -6.532 18.516 11.861 1.00 89.38 211 ASN A CA 1
ATOM 1724 C C . ASN A 1 211 ? -7.402 17.675 12.812 1.00 89.38 211 ASN A C 1
ATOM 1726 O O . ASN A 1 211 ? -8.513 17.291 12.449 1.00 89.38 211 ASN A O 1
ATOM 1730 N N . LEU A 1 212 ? -6.915 17.400 14.027 1.00 91.69 212 LEU A N 1
ATOM 1731 C CA . LEU A 1 212 ? -7.655 16.604 15.010 1.00 91.69 212 LEU A CA 1
ATOM 1732 C C . LEU A 1 212 ? -8.881 17.338 15.537 1.00 91.69 212 LEU A C 1
ATOM 1734 O O . LEU A 1 212 ? -9.930 16.722 15.683 1.00 91.69 212 LEU A O 1
ATOM 1738 N N . THR A 1 213 ? -8.772 18.646 15.769 1.00 92.44 213 THR A N 1
ATOM 1739 C CA . THR A 1 213 ? -9.910 19.457 16.219 1.00 92.44 213 THR A CA 1
ATOM 1740 C C . THR A 1 213 ? -11.042 19.418 15.193 1.00 92.44 213 THR A C 1
ATOM 1742 O O . THR A 1 213 ? -12.189 19.188 15.566 1.00 92.44 213 THR A O 1
ATOM 1745 N N . GLY A 1 214 ? -10.720 19.546 13.899 1.00 92.81 214 GLY A N 1
ATOM 1746 C CA . GLY A 1 214 ? -11.707 19.428 12.822 1.00 92.81 214 GLY A CA 1
ATOM 1747 C C . GLY A 1 214 ? -12.408 18.065 12.797 1.00 92.81 214 GLY A C 1
ATOM 1748 O O . GLY A 1 214 ? -13.630 18.002 12.716 1.00 92.81 214 GLY A O 1
ATOM 1749 N N . LYS A 1 215 ? -11.654 16.971 12.955 1.00 94.56 215 LYS A N 1
ATOM 1750 C CA . LYS A 1 215 ? -12.219 15.609 13.004 1.00 94.56 215 LYS A CA 1
ATOM 1751 C C . LYS A 1 215 ? -13.095 15.365 14.228 1.00 94.56 215 LYS A C 1
ATOM 1753 O O . LYS A 1 215 ? -14.139 14.733 14.114 1.00 94.56 215 LYS A O 1
ATOM 1758 N N . ILE A 1 216 ? -12.675 15.848 15.398 1.00 94.00 216 ILE A N 1
ATOM 1759 C CA . ILE A 1 216 ? -13.465 15.734 16.630 1.00 94.00 216 ILE A CA 1
ATOM 1760 C C . ILE A 1 216 ? -14.783 16.499 16.473 1.00 94.00 216 ILE A C 1
ATOM 1762 O O . ILE A 1 216 ? -15.824 15.975 16.859 1.00 94.00 216 ILE A O 1
ATOM 1766 N N . ALA A 1 217 ? -14.756 17.691 15.867 1.00 92.44 217 ALA A N 1
ATOM 1767 C CA . ALA A 1 217 ? -15.964 18.458 15.573 1.00 92.44 217 ALA A CA 1
ATOM 1768 C C . ALA A 1 217 ? -16.909 17.701 14.621 1.00 92.44 217 ALA A C 1
ATOM 1770 O O . ALA A 1 217 ? -18.090 17.566 14.926 1.00 92.44 217 ALA A O 1
ATOM 1771 N N . GLU A 1 218 ? -16.389 17.117 13.537 1.00 93.81 218 GLU A N 1
ATOM 1772 C CA . GLU A 1 218 ? -17.193 16.312 12.604 1.00 93.81 218 GLU A CA 1
ATOM 1773 C C . GLU A 1 218 ? -17.837 15.094 13.299 1.00 93.81 218 GLU A C 1
ATOM 1775 O O . GLU A 1 218 ? -19.018 14.800 13.101 1.00 93.81 218 GLU A O 1
ATOM 1780 N N . LEU A 1 219 ? -17.100 14.405 14.183 1.00 92.94 219 LEU A N 1
ATOM 1781 C CA . LEU A 1 219 ? -17.660 13.309 14.983 1.00 92.94 219 LEU A CA 1
ATOM 1782 C C . LEU A 1 219 ? -18.712 13.796 15.986 1.00 92.94 219 LEU A C 1
ATOM 1784 O O . LEU A 1 219 ? -19.716 13.107 16.171 1.00 92.94 219 LEU A O 1
ATOM 1788 N N . ALA A 1 220 ? -18.507 14.960 16.610 1.00 90.81 220 ALA A N 1
ATOM 1789 C CA . ALA A 1 220 ? -19.455 15.587 17.534 1.00 90.81 220 ALA A CA 1
ATOM 1790 C C . ALA A 1 220 ? -20.783 15.932 16.851 1.00 90.81 220 ALA A C 1
ATOM 1792 O O . ALA A 1 220 ? -21.845 15.659 17.409 1.00 90.81 220 ALA A O 1
ATOM 1793 N N . GLU A 1 221 ? -20.730 16.450 15.625 1.00 91.12 221 GLU A N 1
ATOM 1794 C CA . GLU A 1 221 ? -21.918 16.711 14.807 1.00 91.12 221 GLU A CA 1
ATOM 1795 C C . GLU A 1 221 ? -22.626 15.417 14.389 1.00 91.12 221 GLU A C 1
ATOM 1797 O O . GLU A 1 221 ? -23.856 15.348 14.386 1.00 91.12 221 GLU A O 1
ATOM 1802 N N . LYS A 1 222 ? -21.860 14.365 14.075 1.00 92.31 222 LYS A N 1
ATOM 1803 C CA . LYS A 1 222 ? -22.396 13.072 13.630 1.00 92.31 222 LYS A CA 1
ATOM 1804 C C . LYS A 1 222 ? -22.986 12.225 14.767 1.00 92.31 222 LYS A C 1
ATOM 1806 O O . LYS A 1 222 ? -23.937 11.479 14.534 1.00 92.31 222 LYS A O 1
ATOM 1811 N N . TYR A 1 223 ? -22.446 12.321 15.984 1.00 90.25 223 TYR A N 1
ATOM 1812 C CA . TYR A 1 223 ? -22.844 11.516 17.151 1.00 90.25 223 TYR A CA 1
ATOM 1813 C C . TYR A 1 223 ? -23.133 12.364 18.410 1.00 90.25 223 TYR A C 1
ATOM 1815 O O . TYR A 1 223 ? -22.595 12.077 19.487 1.00 90.25 223 TYR A O 1
ATOM 1823 N N . PRO A 1 224 ? -24.020 13.375 18.339 1.00 85.44 224 PRO A N 1
ATOM 1824 C CA . PRO A 1 224 ? -24.175 14.379 19.394 1.00 85.44 224 PRO A CA 1
ATOM 1825 C C . PRO A 1 224 ? -24.594 13.771 20.740 1.00 85.44 224 PRO A C 1
ATOM 1827 O O . PRO A 1 224 ? -24.003 14.058 21.776 1.00 85.44 224 PRO A O 1
ATOM 1830 N N . PHE A 1 225 ? -25.558 12.847 20.741 1.00 86.75 225 PHE A N 1
ATOM 1831 C CA . PHE A 1 225 ? -26.074 12.233 21.973 1.00 86.75 225 PHE A CA 1
ATOM 1832 C C . PHE A 1 225 ? -25.077 11.310 22.687 1.00 86.75 225 PHE A C 1
ATOM 1834 O O . PHE A 1 225 ? -25.207 11.076 23.889 1.00 86.75 225 PHE A O 1
ATOM 1841 N N . LEU A 1 226 ? -24.098 10.770 21.958 1.00 81.81 226 LEU A N 1
ATOM 1842 C CA . LEU A 1 226 ? -23.087 9.863 22.506 1.00 81.81 226 LEU A CA 1
ATOM 1843 C C . LEU A 1 226 ? -21.878 10.622 23.059 1.00 81.81 226 LEU A C 1
ATOM 1845 O O . LEU A 1 226 ? -21.225 10.140 23.983 1.00 81.81 226 LEU A O 1
ATOM 1849 N N . LEU A 1 227 ? -21.598 11.804 22.507 1.00 80.75 227 LEU A N 1
ATOM 1850 C CA . LEU A 1 227 ? -20.425 12.609 22.842 1.00 80.75 227 LEU A CA 1
ATOM 1851 C C . LEU A 1 227 ? -20.704 13.700 23.883 1.00 80.75 227 LEU A C 1
ATOM 1853 O O . LEU A 1 227 ? -19.770 14.165 24.517 1.00 80.75 227 LEU A O 1
ATOM 1857 N N . LEU A 1 228 ? -21.971 14.024 24.167 1.00 74.25 228 LEU A N 1
ATOM 1858 C CA . LEU A 1 228 ? -22.369 14.910 25.279 1.00 74.25 228 LEU A CA 1
ATOM 1859 C C . LEU A 1 228 ? -21.961 14.405 26.682 1.00 74.25 228 LEU A C 1
ATOM 1861 O O . LEU A 1 228 ? -22.167 15.110 27.667 1.00 74.25 228 LEU A O 1
ATOM 1865 N N . LYS A 1 229 ? -21.446 13.175 26.794 1.00 63.12 229 LYS A N 1
ATOM 1866 C CA . LYS A 1 229 ? -21.088 12.507 28.057 1.00 63.12 229 LYS A CA 1
ATOM 1867 C C . LYS A 1 229 ? -19.575 12.434 28.322 1.00 63.12 229 LYS A C 1
ATOM 1869 O O . LYS A 1 229 ? -19.181 11.752 29.266 1.00 63.12 229 LYS A O 1
ATOM 1874 N N . ILE A 1 230 ? -18.758 13.066 27.481 1.00 63.25 230 ILE A N 1
ATOM 1875 C CA . ILE A 1 230 ? -17.283 13.018 27.490 1.00 63.25 230 ILE A CA 1
ATOM 1876 C C . ILE A 1 230 ? -16.749 14.416 27.768 1.00 63.25 230 ILE A C 1
ATOM 1878 O O . ILE A 1 230 ? -15.788 14.529 28.560 1.00 63.25 230 ILE A O 1
#

Radius of gyration: 20.33 Å; chains: 1; bounding box: 58×38×58 Å

pLDDT: mean 82.01, std 12.48, range [44.09, 97.06]

Sequence (230 aa):
MFLFREIIRRKAVQALYKFYLIAPNQVQHIHDKFRKALCDRDVGVMAASLQIYLQMIKKNASGYKDLTESFVTILKQVVGGKLPIDFNYHSVPAPWLQIQLLRILGLLGKDDPRTSELMYDVLDESLRRAEINHNITYGLKALTYVIQQDPNLALQHQMTIIECLDHPDPIIKRETLELLYRITNGQNVTVIVQKMLDYLRQSKEEYTIINLTGKIAELAEKYPFLLLKI

Foldseek 3Di:
DVVVVLVVLLVVLVVLLVCCVVCVVVPVVNVVVLVVQCVDPDPSSVVSSLVSLLVVCVVPVPVCLVCLLSLLVVLCCQLVLVDDCVCDDPNHRNVVSNLSSLSSLLSNCVVPPVSVVSNPVSLVSQLVSCVVVVVQQSVLSSLLSVCVVPLVVCVVVLVVLLVQCVDPDVVSVLSSLVNLLSSDDQVCLQVSLVSLVVVLVVDPDPVSVVVSVVSSVVSCVVHVVSNVVD